Protein AF-A0A949J887-F1 (afdb_monomer_lite)

Structure (mmCIF, N/CA/C/O backbone):
data_AF-A0A949J887-F1
#
_entry.id   AF-A0A949J887-F1
#
loop_
_atom_site.group_PDB
_atom_site.id
_atom_site.type_symbol
_atom_site.label_atom_id
_atom_site.label_alt_id
_atom_site.label_comp_id
_atom_site.label_asym_id
_atom_site.label_entity_id
_atom_site.label_seq_id
_atom_site.pdbx_PDB_ins_code
_atom_site.Cartn_x
_atom_site.Cartn_y
_atom_site.Cartn_z
_atom_site.occupancy
_atom_site.B_iso_or_equiv
_atom_site.auth_seq_id
_atom_site.auth_comp_id
_atom_site.auth_asym_id
_atom_site.auth_atom_id
_atom_site.pdbx_PDB_model_num
ATOM 1 N N . MET A 1 1 ? 0.716 14.329 12.449 1.00 55.66 1 MET A N 1
ATOM 2 C CA . MET A 1 1 ? 0.410 13.350 11.382 1.00 55.66 1 MET A CA 1
ATOM 3 C C . MET A 1 1 ? -0.038 13.985 10.058 1.00 55.66 1 MET A C 1
ATOM 5 O O . MET A 1 1 ? -0.348 13.243 9.143 1.00 55.66 1 MET A O 1
ATOM 9 N N . ALA A 1 2 ? -0.034 15.319 9.892 1.00 60.44 2 ALA A N 1
ATOM 10 C CA . ALA A 1 2 ? -0.588 15.965 8.690 1.00 60.44 2 ALA A CA 1
ATOM 11 C C . ALA A 1 2 ? 0.195 15.731 7.376 1.00 60.44 2 ALA A C 1
ATOM 13 O O . ALA A 1 2 ? -0.226 16.230 6.339 1.00 60.44 2 ALA A O 1
ATOM 14 N N . THR A 1 3 ? 1.318 15.006 7.410 1.00 81.38 3 THR A N 1
ATOM 15 C CA . THR A 1 3 ? 2.179 14.762 6.241 1.00 81.38 3 THR A CA 1
ATOM 16 C C . THR A 1 3 ? 2.348 13.282 5.891 1.00 81.38 3 THR A C 1
ATOM 18 O O . THR A 1 3 ? 3.054 12.982 4.937 1.00 81.38 3 THR A O 1
ATOM 21 N N . ALA A 1 4 ? 1.718 12.352 6.621 1.00 86.56 4 ALA A N 1
ATOM 22 C CA . ALA A 1 4 ? 1.867 10.917 6.373 1.00 86.56 4 ALA A CA 1
ATOM 23 C C . ALA A 1 4 ? 0.924 10.429 5.258 1.00 86.56 4 ALA A C 1
ATOM 25 O O . ALA A 1 4 ? -0.294 10.553 5.374 1.00 86.56 4 ALA A O 1
ATOM 26 N N . HIS A 1 5 ? 1.491 9.860 4.197 1.00 90.62 5 HIS A N 1
ATOM 27 C CA . HIS A 1 5 ? 0.797 9.323 3.024 1.00 90.62 5 HIS A CA 1
ATOM 28 C C . HIS A 1 5 ? 1.307 7.917 2.683 1.00 90.62 5 HIS A C 1
ATOM 30 O O . HIS A 1 5 ? 2.370 7.520 3.150 1.00 90.62 5 HIS A O 1
ATOM 36 N N . HIS A 1 6 ? 0.544 7.165 1.882 1.00 89.25 6 HIS A N 1
ATOM 37 C CA . HIS A 1 6 ? 0.889 5.798 1.442 1.00 89.25 6 HIS A CA 1
ATOM 38 C C . HIS A 1 6 ? 1.356 4.912 2.604 1.00 89.25 6 HIS A C 1
ATOM 40 O O . HIS A 1 6 ? 2.471 4.402 2.639 1.00 89.25 6 HIS A O 1
ATOM 46 N N . VAL A 1 7 ? 0.508 4.833 3.627 1.00 91.88 7 VAL A N 1
ATOM 47 C CA . VAL A 1 7 ? 0.831 4.178 4.891 1.00 91.88 7 VAL A CA 1
ATOM 48 C C . VAL A 1 7 ? 0.655 2.667 4.761 1.00 91.88 7 VAL A C 1
ATOM 50 O O . VAL A 1 7 ? -0.425 2.208 4.400 1.00 91.88 7 VAL A O 1
ATOM 53 N N . HIS A 1 8 ? 1.673 1.903 5.155 1.00 94.62 8 HIS A N 1
ATOM 54 C CA . HIS A 1 8 ? 1.605 0.452 5.325 1.00 94.62 8 HIS A CA 1
ATOM 55 C C . HIS A 1 8 ? 1.874 0.094 6.780 1.00 94.62 8 HIS A C 1
ATOM 57 O O . HIS A 1 8 ? 2.956 0.362 7.304 1.00 94.62 8 HIS A O 1
ATOM 63 N N . VAL A 1 9 ? 0.876 -0.511 7.427 1.00 95.31 9 VAL A N 1
ATOM 64 C CA . VAL A 1 9 ? 0.966 -1.003 8.805 1.00 95.31 9 VAL A CA 1
ATOM 65 C C . VAL A 1 9 ? 1.004 -2.521 8.789 1.00 95.31 9 VAL A C 1
ATOM 67 O O . VAL A 1 9 ? 0.136 -3.157 8.199 1.00 95.31 9 VAL A O 1
ATOM 70 N N . ILE A 1 10 ? 1.970 -3.093 9.499 1.00 96.06 10 ILE A N 1
ATOM 71 C CA . ILE A 1 10 ? 2.008 -4.522 9.803 1.00 96.06 10 ILE A CA 1
ATOM 72 C C . ILE A 1 10 ? 1.766 -4.735 11.296 1.00 96.06 10 ILE A C 1
ATOM 74 O O . ILE A 1 10 ? 2.191 -3.931 12.131 1.00 96.06 10 ILE A O 1
ATOM 78 N N . TYR A 1 11 ? 1.111 -5.845 11.623 1.00 96.00 11 TYR A N 1
ATOM 79 C CA . TYR A 1 11 ? 0.852 -6.285 12.989 1.00 96.00 11 TYR A CA 1
ATOM 80 C C . TYR A 1 11 ? 1.482 -7.656 13.227 1.00 96.00 11 TYR A C 1
ATOM 82 O O . TYR A 1 11 ? 1.318 -8.563 12.411 1.00 96.00 11 TYR A O 1
ATOM 90 N N . ASP A 1 12 ? 2.149 -7.819 14.367 1.00 95.94 12 ASP A N 1
ATOM 91 C CA . ASP A 1 12 ? 2.568 -9.124 14.868 1.00 95.94 12 ASP A CA 1
ATOM 92 C C . ASP A 1 12 ? 2.082 -9.334 16.305 1.00 95.94 12 ASP A C 1
ATOM 94 O O . ASP A 1 12 ? 2.480 -8.644 17.250 1.00 95.94 12 ASP A O 1
ATOM 98 N N . ARG A 1 13 ? 1.255 -10.367 16.489 1.00 94.50 13 ARG A N 1
ATOM 99 C CA . ARG A 1 13 ? 0.760 -10.778 17.807 1.00 94.50 13 ARG A CA 1
ATOM 100 C C . ARG A 1 13 ? 1.888 -11.191 18.750 1.00 94.50 13 ARG A C 1
ATOM 102 O O . ARG A 1 13 ? 1.747 -11.030 19.958 1.00 94.50 13 ARG A O 1
ATOM 109 N N . ASN A 1 14 ? 2.993 -11.700 18.209 1.00 94.19 14 ASN A N 1
ATOM 110 C CA . ASN A 1 14 ? 4.158 -12.115 18.988 1.00 94.19 14 ASN A CA 1
ATOM 111 C C . ASN A 1 14 ? 5.175 -10.983 19.187 1.00 94.19 14 ASN A C 1
ATOM 113 O O . ASN A 1 14 ? 6.254 -11.222 19.724 1.00 94.19 14 ASN A O 1
ATOM 117 N N . GLY A 1 15 ? 4.852 -9.766 18.755 1.00 93.62 15 GLY A N 1
ATOM 118 C CA . GLY A 1 15 ? 5.634 -8.575 19.042 1.00 93.62 15 GLY A CA 1
ATOM 119 C C . GLY A 1 15 ? 6.979 -8.493 18.313 1.00 93.62 15 GLY A C 1
ATOM 120 O O . GLY A 1 15 ? 7.990 -8.145 18.914 1.00 93.62 15 GLY A O 1
ATOM 121 N N . PHE A 1 16 ? 7.049 -8.878 17.041 1.00 93.88 16 PHE A N 1
ATOM 122 C CA . PHE A 1 16 ? 8.249 -8.854 16.193 1.00 93.88 16 PHE A CA 1
ATOM 123 C C . PHE A 1 16 ? 9.470 -9.544 16.813 1.00 93.88 16 PHE A C 1
ATOM 125 O O . PHE A 1 16 ? 10.574 -8.994 16.846 1.00 93.88 16 PHE A O 1
ATOM 132 N N . GLY A 1 17 ? 9.273 -10.773 17.293 1.00 87.81 17 GLY A N 1
ATOM 133 C CA . GLY A 1 17 ? 10.308 -11.546 17.988 1.00 87.81 17 GLY A CA 1
ATOM 134 C C . GLY A 1 17 ? 10.259 -11.419 19.512 1.00 87.81 17 GLY A C 1
ATOM 135 O O . GLY A 1 17 ? 11.304 -11.458 20.158 1.00 87.81 17 GLY A O 1
ATOM 136 N N . GLY A 1 18 ? 9.062 -11.277 20.088 1.00 90.25 18 GLY A N 1
ATOM 137 C CA . GLY A 1 18 ? 8.836 -11.267 21.536 1.00 90.25 18 GLY A CA 1
ATOM 138 C C . GLY A 1 18 ? 9.005 -9.903 22.204 1.00 90.25 18 GLY A C 1
ATOM 139 O O . GLY A 1 18 ? 9.149 -9.843 23.423 1.00 90.25 18 GLY A O 1
ATOM 140 N N . THR A 1 19 ? 9.031 -8.813 21.435 1.00 93.62 19 THR A N 1
ATOM 141 C CA . THR A 1 19 ? 9.110 -7.447 21.971 1.00 93.62 19 THR A CA 1
ATOM 142 C C . THR A 1 19 ? 7.734 -6.942 22.423 1.00 93.62 19 THR A C 1
ATOM 144 O O . THR A 1 19 ? 6.709 -7.568 22.164 1.00 93.62 19 THR A O 1
ATOM 147 N N . ALA A 1 20 ? 7.699 -5.782 23.083 1.00 95.19 20 ALA A N 1
ATOM 148 C CA . ALA A 1 20 ? 6.451 -5.098 23.432 1.00 95.19 20 ALA A CA 1
ATOM 149 C C . ALA A 1 20 ? 5.816 -4.329 22.252 1.00 95.19 20 ALA A C 1
ATOM 151 O O . ALA A 1 20 ? 4.733 -3.768 22.397 1.00 95.19 20 ALA A O 1
ATOM 152 N N . ILE A 1 21 ? 6.494 -4.253 21.101 1.00 96.31 21 ILE A N 1
ATOM 153 C CA . ILE A 1 21 ? 6.000 -3.568 19.905 1.00 96.31 21 ILE A CA 1
ATOM 154 C C . ILE A 1 21 ? 5.152 -4.538 19.098 1.00 96.31 21 ILE A C 1
ATOM 156 O O . ILE A 1 21 ? 5.659 -5.565 18.662 1.00 96.31 21 ILE A O 1
ATOM 160 N N . HIS A 1 22 ? 3.894 -4.187 18.845 1.00 96.62 22 HIS A N 1
ATOM 161 C CA . HIS A 1 22 ? 2.957 -5.022 18.089 1.00 96.62 22 HIS A CA 1
ATOM 162 C C . HIS A 1 22 ? 2.646 -4.488 16.698 1.00 96.62 22 HIS A C 1
ATOM 164 O O . HIS A 1 22 ? 2.214 -5.253 15.838 1.00 96.62 22 HIS A O 1
ATOM 170 N N . TYR A 1 23 ? 2.913 -3.207 16.453 1.00 98.06 23 TYR A N 1
ATOM 171 C CA . TYR A 1 23 ? 2.666 -2.558 15.177 1.00 98.06 23 TYR A CA 1
ATOM 172 C C . TYR A 1 23 ? 3.919 -1.864 14.664 1.00 98.06 23 TYR A C 1
ATOM 174 O O . TYR A 1 23 ? 4.642 -1.204 15.415 1.00 98.06 23 TYR A O 1
ATOM 182 N N . LYS A 1 24 ? 4.141 -1.983 13.359 1.00 97.62 24 LYS A N 1
ATOM 183 C CA . LYS A 1 24 ? 5.164 -1.244 12.620 1.00 97.62 24 LYS A CA 1
ATOM 184 C C . LYS A 1 24 ? 4.522 -0.577 11.421 1.00 97.62 24 LYS A C 1
ATOM 186 O O . LYS A 1 24 ? 3.626 -1.151 10.808 1.00 97.62 24 LYS A O 1
ATOM 191 N N . MET A 1 25 ? 4.975 0.626 11.103 1.00 96.50 25 MET A N 1
ATOM 192 C CA . MET A 1 25 ? 4.429 1.443 10.031 1.00 96.50 25 MET A CA 1
ATOM 193 C C . MET A 1 25 ? 5.549 1.997 9.162 1.00 96.50 25 MET A C 1
ATOM 195 O O . MET A 1 25 ? 6.516 2.546 9.687 1.00 96.50 25 MET A O 1
ATOM 199 N N . TRP A 1 26 ? 5.369 1.928 7.845 1.00 96.94 26 TRP A N 1
ATOM 200 C CA . TRP A 1 26 ? 6.143 2.690 6.868 1.00 96.94 26 TRP A CA 1
ATOM 201 C C . TRP A 1 26 ? 5.212 3.602 6.090 1.00 96.94 26 TRP A C 1
ATOM 203 O O . TRP A 1 26 ? 4.065 3.245 5.829 1.00 96.94 26 TRP A O 1
ATOM 213 N N . PHE A 1 27 ? 5.691 4.787 5.739 1.00 94.75 27 PHE A N 1
ATOM 214 C CA . PHE A 1 27 ? 4.880 5.784 5.050 1.00 94.75 27 PHE A CA 1
ATOM 215 C C . PHE A 1 27 ? 5.760 6.828 4.371 1.00 94.75 27 PHE A C 1
ATOM 217 O O . PHE A 1 27 ? 6.948 6.968 4.678 1.00 94.75 27 PHE A O 1
ATOM 224 N N . TRP A 1 28 ? 5.151 7.584 3.468 1.00 93.88 28 TRP A N 1
ATOM 225 C CA . TRP A 1 28 ? 5.727 8.779 2.880 1.00 93.88 28 TRP A CA 1
ATOM 226 C C . TRP A 1 28 ? 5.418 10.022 3.712 1.00 93.88 28 TRP A C 1
ATOM 228 O O . TRP A 1 28 ? 4.259 10.304 4.007 1.00 93.88 28 TRP A O 1
ATOM 238 N N . ASP A 1 29 ? 6.446 10.787 4.065 1.00 92.56 29 ASP A N 1
ATOM 239 C CA . ASP A 1 29 ? 6.324 12.129 4.634 1.00 92.56 29 ASP A CA 1
ATOM 240 C C . ASP A 1 29 ? 6.371 13.186 3.526 1.00 92.56 29 ASP A C 1
ATOM 242 O O . ASP A 1 29 ? 7.436 13.486 2.987 1.00 92.56 29 ASP A O 1
ATOM 246 N N . THR A 1 30 ? 5.224 13.789 3.211 1.00 91.38 30 THR A N 1
ATOM 247 C CA . THR A 1 30 ? 5.085 14.759 2.110 1.00 91.38 30 THR A CA 1
ATOM 248 C C . THR A 1 30 ? 5.876 16.051 2.306 1.00 91.38 30 THR A C 1
ATOM 250 O O . THR A 1 30 ? 6.036 16.815 1.355 1.00 91.38 30 THR A O 1
ATOM 253 N N . SER A 1 31 ? 6.417 16.303 3.506 1.00 91.06 31 SER A N 1
ATOM 254 C CA . SER A 1 31 ? 7.356 17.411 3.736 1.00 91.06 31 SER A CA 1
ATOM 255 C C . SER A 1 31 ? 8.740 17.171 3.120 1.00 91.06 31 SER A C 1
ATOM 257 O O . SER A 1 31 ? 9.541 18.100 3.016 1.00 91.06 31 SER A O 1
ATOM 259 N N . GLN A 1 32 ? 9.025 15.934 2.709 1.00 89.50 32 GLN A N 1
ATOM 260 C CA . GLN A 1 32 ? 10.259 15.521 2.061 1.00 89.50 32 GLN A CA 1
ATOM 261 C C . GLN A 1 32 ? 9.933 14.919 0.693 1.00 89.50 32 GLN A C 1
ATOM 263 O O . GLN A 1 32 ? 9.034 14.093 0.538 1.00 89.50 32 GLN A O 1
ATOM 268 N N . LEU A 1 33 ? 10.700 15.321 -0.315 1.00 86.44 33 LEU A N 1
ATOM 269 C CA . LEU A 1 33 ? 10.584 14.807 -1.675 1.00 86.44 33 LEU A CA 1
ATOM 270 C C . LEU A 1 33 ? 11.935 14.281 -2.133 1.00 86.44 33 LEU A C 1
ATOM 272 O O . LEU A 1 33 ? 12.978 14.828 -1.773 1.00 86.44 33 LEU A O 1
ATOM 276 N N . TYR A 1 34 ? 11.902 13.232 -2.951 1.00 89.75 34 TYR A N 1
ATOM 277 C CA . TYR A 1 34 ? 13.061 12.723 -3.684 1.00 89.75 34 TYR A CA 1
ATOM 278 C C . TYR A 1 34 ? 14.290 12.383 -2.825 1.00 89.75 34 TYR A C 1
ATOM 280 O O . TYR A 1 34 ? 15.428 12.539 -3.264 1.00 89.75 34 TYR A O 1
ATOM 288 N N . SER A 1 35 ? 14.075 11.931 -1.590 1.00 93.31 35 SER A N 1
ATOM 289 C CA . SER A 1 35 ? 15.151 11.546 -0.678 1.00 93.31 35 SER A CA 1
ATOM 290 C C . SER A 1 35 ? 14.727 10.378 0.203 1.00 93.31 35 SER A C 1
ATOM 292 O O . SER A 1 35 ? 13.536 10.159 0.417 1.00 93.31 35 SER A O 1
ATOM 294 N N . LEU A 1 36 ? 15.696 9.664 0.783 1.00 94.88 36 LEU A N 1
ATOM 295 C CA . LEU A 1 36 ? 15.402 8.620 1.770 1.00 94.88 36 LEU A CA 1
ATOM 296 C C . LEU A 1 36 ? 14.624 9.171 2.977 1.00 94.88 36 LEU A C 1
ATOM 298 O O . LEU A 1 36 ? 13.842 8.447 3.578 1.00 94.88 36 LEU A O 1
ATOM 302 N N . ALA A 1 37 ? 14.789 10.456 3.311 1.00 92.50 37 ALA A N 1
ATOM 303 C CA . ALA A 1 37 ? 14.062 11.089 4.408 1.00 92.50 37 ALA A CA 1
ATOM 304 C C . ALA A 1 37 ? 12.543 11.164 4.170 1.00 92.50 37 ALA A C 1
ATOM 306 O O . ALA A 1 37 ? 11.809 11.362 5.139 1.00 92.50 37 ALA A O 1
ATOM 307 N N . ALA A 1 38 ? 12.093 11.001 2.920 1.00 91.31 38 ALA A N 1
ATOM 308 C CA . ALA A 1 38 ? 10.685 10.887 2.558 1.00 91.31 38 ALA A CA 1
ATOM 309 C C . ALA A 1 38 ? 10.077 9.550 2.997 1.00 91.31 38 ALA A C 1
ATOM 311 O O . ALA A 1 38 ? 8.899 9.518 3.331 1.00 91.31 38 ALA A O 1
ATOM 312 N N . LEU A 1 39 ? 10.865 8.474 3.072 1.00 94.00 39 LEU A N 1
ATOM 313 C CA . LEU A 1 39 ? 10.417 7.188 3.593 1.00 94.00 39 LEU A CA 1
ATOM 314 C C . LEU A 1 39 ? 10.654 7.144 5.110 1.00 94.00 39 LEU A C 1
ATOM 316 O O . LEU A 1 39 ? 11.789 7.171 5.594 1.00 94.00 39 LEU A O 1
ATOM 320 N N . LYS A 1 40 ? 9.569 7.101 5.879 1.00 92.94 40 LYS A N 1
ATOM 321 C CA . LYS A 1 40 ? 9.596 7.130 7.344 1.00 92.94 40 LYS A CA 1
ATOM 322 C C . LYS A 1 40 ? 9.143 5.810 7.945 1.00 92.94 40 LYS A C 1
ATOM 324 O O . LYS A 1 40 ? 8.502 4.994 7.287 1.00 92.94 40 LYS A O 1
ATOM 329 N N . TYR A 1 41 ? 9.471 5.644 9.222 1.00 95.69 41 TYR A N 1
ATOM 330 C CA . TYR A 1 41 ? 9.151 4.468 10.013 1.00 95.69 41 TYR A CA 1
ATOM 331 C C . TYR A 1 41 ? 8.612 4.846 11.392 1.00 95.69 41 TYR A C 1
ATOM 333 O O . TYR A 1 41 ? 9.064 5.827 11.994 1.00 95.69 41 TYR A O 1
ATOM 341 N N . ALA A 1 42 ? 7.670 4.050 11.895 1.00 95.75 42 ALA A N 1
ATOM 342 C CA . ALA A 1 42 ? 7.167 4.161 13.255 1.00 95.75 42 ALA A CA 1
ATOM 343 C C . ALA A 1 42 ? 6.838 2.802 13.874 1.00 95.75 42 ALA A C 1
ATOM 345 O O . ALA A 1 42 ? 6.453 1.861 13.182 1.00 95.75 42 ALA A O 1
ATOM 346 N N . GLU A 1 43 ? 6.936 2.735 15.197 1.00 96.94 43 GLU A N 1
ATOM 347 C CA . GLU A 1 43 ? 6.577 1.571 16.007 1.00 96.94 43 GLU A CA 1
ATOM 348 C C . GLU A 1 43 ? 5.492 1.934 17.014 1.00 96.94 43 GLU A C 1
ATOM 350 O O . GLU A 1 43 ? 5.451 3.063 17.509 1.00 96.94 43 GLU A O 1
ATOM 355 N N . SER A 1 44 ? 4.628 0.974 17.338 1.00 96.94 44 SER A N 1
ATOM 356 C CA . SER A 1 44 ? 3.605 1.150 18.362 1.00 96.94 44 SER A CA 1
ATOM 357 C C . SER A 1 44 ? 3.308 -0.154 19.116 1.00 96.94 44 SER A C 1
ATOM 359 O O . SER A 1 44 ? 3.202 -1.218 18.495 1.00 96.94 44 SER A O 1
ATOM 361 N N . PRO A 1 45 ? 3.156 -0.109 20.452 1.00 96.12 45 PRO A N 1
ATOM 362 C CA . PRO A 1 45 ? 2.681 -1.251 21.228 1.00 96.12 45 PRO A CA 1
ATOM 363 C C . PRO A 1 45 ? 1.163 -1.473 21.100 1.00 96.12 45 PRO A C 1
ATOM 365 O O . PRO A 1 45 ? 0.701 -2.598 21.267 1.00 96.12 45 PRO A O 1
ATOM 368 N N . ASP A 1 46 ? 0.383 -0.431 20.792 1.00 92.75 46 ASP A N 1
ATOM 369 C CA . ASP A 1 46 ? -1.086 -0.427 20.893 1.00 92.75 46 ASP A CA 1
ATOM 370 C C . ASP A 1 46 ? -1.813 -0.026 19.593 1.00 92.75 46 ASP A C 1
ATOM 372 O O . ASP A 1 46 ? -3.032 -0.152 19.503 1.00 92.75 46 ASP A O 1
ATOM 376 N N . GLY A 1 47 ? -1.077 0.421 18.573 1.00 91.88 47 GLY A N 1
ATOM 377 C CA . GLY A 1 47 ? -1.607 0.907 17.298 1.00 91.88 47 GLY A CA 1
ATOM 378 C C . GLY A 1 47 ? -2.133 2.347 17.355 1.00 91.88 47 GLY A C 1
ATOM 379 O O . GLY A 1 47 ? -2.598 2.870 16.342 1.00 91.88 47 GLY A O 1
ATOM 380 N N . ILE A 1 48 ? -2.045 3.002 18.516 1.00 91.12 48 ILE A N 1
ATOM 381 C CA . ILE A 1 48 ? -2.565 4.350 18.779 1.00 91.12 48 ILE A CA 1
ATOM 382 C C . ILE A 1 48 ? -1.406 5.321 19.018 1.00 91.12 48 ILE A C 1
ATOM 384 O O . ILE A 1 48 ? -1.356 6.393 18.415 1.00 91.12 48 ILE A O 1
ATOM 388 N N . ASN A 1 49 ? -0.451 4.934 19.863 1.00 89.38 49 ASN A N 1
ATOM 389 C CA . ASN A 1 49 ? 0.708 5.731 20.242 1.00 89.38 49 ASN A CA 1
ATOM 390 C C . ASN A 1 49 ? 1.936 5.292 19.444 1.00 89.38 49 ASN A C 1
ATOM 392 O O . ASN A 1 49 ? 2.386 4.154 19.568 1.00 89.38 49 ASN A O 1
ATOM 396 N N . TRP A 1 50 ? 2.490 6.201 18.641 1.00 93.88 50 TRP A N 1
ATOM 397 C CA . TRP A 1 50 ? 3.540 5.890 17.669 1.00 93.88 50 TRP A CA 1
ATOM 398 C C . TRP A 1 50 ? 4.859 6.597 17.987 1.00 93.88 50 TRP A C 1
ATOM 400 O O . TRP A 1 50 ? 4.886 7.806 18.229 1.00 93.88 50 TRP A O 1
ATOM 410 N N . VAL A 1 51 ? 5.961 5.846 17.929 1.00 94.25 51 VAL A N 1
ATOM 411 C CA . VAL A 1 51 ? 7.331 6.349 18.088 1.00 94.25 51 VAL A CA 1
ATOM 412 C C . VAL A 1 51 ? 8.041 6.324 16.739 1.00 94.25 51 VAL A C 1
ATOM 414 O O . VAL A 1 51 ? 8.174 5.273 16.119 1.00 94.25 51 VAL A O 1
ATOM 417 N N . TRP A 1 52 ? 8.501 7.490 16.287 1.00 89.19 52 TRP A N 1
ATOM 418 C CA . TRP A 1 52 ? 9.103 7.676 14.965 1.00 89.19 52 TRP A CA 1
ATOM 419 C C . TRP A 1 52 ? 10.600 7.389 14.968 1.00 89.19 52 TRP A C 1
ATOM 421 O O . TRP A 1 52 ? 11.306 7.679 15.935 1.00 89.19 52 TRP A O 1
ATOM 431 N N . SER A 1 53 ? 11.114 6.887 13.850 1.00 88.38 53 SER A N 1
ATOM 432 C CA . SER A 1 53 ? 12.553 6.748 13.626 1.00 88.38 53 SER A CA 1
ATOM 433 C C . SER A 1 53 ? 12.918 6.943 12.157 1.00 88.38 53 SER A C 1
ATOM 435 O O . SER A 1 53 ? 12.096 6.784 11.253 1.00 88.38 53 SER A O 1
ATOM 437 N N . SER A 1 54 ? 14.170 7.329 11.925 1.00 88.69 54 SER A N 1
ATOM 438 C CA . SER A 1 54 ? 14.719 7.480 10.578 1.00 88.69 54 SER A CA 1
ATOM 439 C C . SER A 1 54 ? 15.119 6.131 9.995 1.00 88.69 54 SER A C 1
ATOM 441 O O . SER A 1 54 ? 15.567 5.236 10.713 1.00 88.69 54 SER A O 1
ATOM 443 N N . LEU A 1 55 ? 15.014 6.025 8.674 1.00 95.56 55 LEU A N 1
ATOM 444 C CA . LEU A 1 55 ? 15.533 4.896 7.920 1.00 95.56 55 LEU A CA 1
ATOM 445 C C . LEU A 1 55 ? 16.972 5.136 7.470 1.00 95.56 55 LEU A C 1
ATOM 447 O O . LEU A 1 55 ? 17.424 6.269 7.301 1.00 95.56 55 LEU A O 1
ATOM 451 N N . THR A 1 56 ? 17.675 4.035 7.240 1.00 97.75 56 THR A N 1
ATOM 452 C CA . THR A 1 56 ? 18.982 3.995 6.585 1.00 97.75 56 THR A CA 1
ATOM 453 C C . THR A 1 56 ? 18.929 3.006 5.422 1.00 97.75 56 THR A C 1
ATOM 455 O O . THR A 1 56 ? 18.000 2.204 5.315 1.00 97.75 56 THR A O 1
ATOM 458 N N . GLN A 1 57 ? 19.914 3.067 4.533 1.00 98.12 57 GLN A N 1
ATOM 459 C CA . GLN A 1 57 ? 19.990 2.193 3.366 1.00 98.12 57 GLN A CA 1
ATOM 460 C C . GLN A 1 57 ? 21.410 1.672 3.159 1.00 98.12 57 GLN A C 1
ATOM 462 O O . GLN A 1 57 ? 22.368 2.277 3.648 1.00 98.12 57 GLN A O 1
ATOM 467 N N . ASP A 1 58 ? 21.530 0.563 2.439 1.00 98.12 58 ASP A N 1
ATOM 468 C CA . ASP A 1 58 ? 22.811 -0.020 2.055 1.00 98.12 58 ASP A CA 1
ATOM 469 C C . ASP A 1 58 ? 23.623 0.955 1.187 1.00 98.12 58 ASP A C 1
ATOM 471 O O . ASP A 1 58 ? 23.084 1.653 0.326 1.00 98.12 58 ASP A O 1
ATOM 475 N N . ALA A 1 59 ? 24.936 1.010 1.417 1.00 96.25 59 ALA A N 1
ATOM 476 C CA . ALA A 1 59 ? 25.818 1.954 0.733 1.00 96.25 59 ALA A CA 1
ATOM 477 C C . ALA A 1 59 ? 26.078 1.589 -0.739 1.00 96.25 59 ALA A C 1
ATOM 479 O O . ALA A 1 59 ? 26.383 2.466 -1.543 1.00 96.25 59 ALA A O 1
ATOM 480 N N . THR A 1 60 ? 25.988 0.304 -1.089 1.00 96.12 60 THR A N 1
ATOM 481 C CA . THR A 1 60 ? 26.269 -0.206 -2.440 1.00 96.12 60 THR A CA 1
ATOM 482 C C . THR A 1 60 ? 25.004 -0.386 -3.266 1.00 96.12 60 THR A C 1
ATOM 484 O O . THR A 1 60 ? 25.029 -0.226 -4.482 1.00 96.12 60 THR A O 1
ATOM 487 N N . SER A 1 61 ? 23.893 -0.699 -2.601 1.00 97.62 61 SER A N 1
ATOM 488 C CA . SER A 1 61 ? 22.581 -0.920 -3.207 1.00 97.62 61 SER A CA 1
ATOM 489 C C . SER A 1 61 ? 21.518 -0.071 -2.495 1.00 97.62 61 SER A C 1
ATOM 491 O O . SER A 1 61 ? 20.629 -0.624 -1.839 1.00 97.62 61 SER A O 1
ATOM 493 N N . PRO A 1 62 ? 21.606 1.272 -2.587 1.00 98.06 62 PRO A N 1
ATOM 494 C CA . PRO A 1 62 ? 20.652 2.170 -1.948 1.00 98.06 62 PRO A CA 1
ATOM 495 C C . PRO A 1 62 ? 19.269 2.083 -2.603 1.00 98.06 62 PRO A C 1
ATOM 497 O O . PRO A 1 62 ? 19.149 1.831 -3.804 1.00 98.06 62 PRO A O 1
ATOM 500 N N . LEU A 1 63 ? 18.222 2.349 -1.819 1.00 97.94 63 LEU A N 1
ATOM 501 C CA . LEU A 1 63 ? 16.848 2.470 -2.316 1.00 97.94 63 LEU A CA 1
ATOM 502 C C . LEU A 1 63 ? 16.686 3.769 -3.096 1.00 97.94 63 LEU A C 1
ATOM 504 O O . LEU A 1 63 ? 16.079 3.754 -4.161 1.00 97.94 63 LEU A O 1
ATOM 508 N N . VAL A 1 64 ? 17.256 4.859 -2.576 1.00 97.81 64 VAL A N 1
ATOM 509 C CA . VAL A 1 64 ? 17.186 6.209 -3.142 1.00 97.81 64 VAL A CA 1
ATOM 510 C C . VAL A 1 64 ? 18.596 6.712 -3.424 1.00 97.81 64 VAL A C 1
ATOM 512 O O . VAL A 1 64 ? 19.396 6.849 -2.493 1.00 97.81 64 VAL A O 1
ATOM 515 N N . THR A 1 65 ? 18.908 7.005 -4.687 1.00 97.12 65 THR A N 1
ATOM 516 C CA . THR A 1 65 ? 20.263 7.431 -5.084 1.00 97.12 65 THR A CA 1
ATOM 517 C C . THR A 1 65 ? 20.480 8.933 -4.928 1.00 97.12 65 THR A C 1
ATOM 519 O O . THR A 1 65 ? 21.604 9.373 -4.696 1.00 97.12 65 THR A O 1
ATOM 522 N N . GLY A 1 66 ? 19.420 9.739 -5.051 1.00 95.94 66 GLY A N 1
ATOM 523 C CA . GLY A 1 66 ? 19.518 11.197 -5.147 1.00 95.94 66 GLY A CA 1
ATOM 524 C C . GLY A 1 66 ? 20.106 11.694 -6.475 1.00 95.94 66 GLY A C 1
ATOM 525 O O . GLY A 1 66 ? 20.298 12.899 -6.639 1.00 95.94 66 GLY A O 1
ATOM 526 N N . VAL A 1 67 ? 20.381 10.799 -7.430 1.00 95.19 67 VAL A N 1
ATOM 527 C CA . VAL A 1 67 ? 21.087 11.100 -8.681 1.00 95.19 67 VAL A CA 1
ATOM 528 C C . VAL A 1 67 ? 20.141 10.950 -9.869 1.00 95.19 67 VAL A C 1
ATOM 530 O O . VAL A 1 67 ? 19.499 9.928 -10.050 1.00 95.19 67 VAL A O 1
ATOM 533 N N . HIS A 1 68 ? 20.044 11.987 -10.699 1.00 93.88 68 HIS A N 1
ATOM 534 C CA . HIS A 1 68 ? 19.349 11.916 -11.986 1.00 93.88 68 HIS A CA 1
ATOM 535 C C . HIS A 1 68 ? 20.326 11.409 -13.067 1.00 93.88 68 HIS A C 1
ATOM 537 O O . HIS A 1 68 ? 21.453 11.912 -13.100 1.00 93.88 68 HIS A O 1
ATOM 543 N N . PRO A 1 69 ? 19.936 10.507 -13.993 1.00 94.31 69 PRO A N 1
ATOM 544 C CA . PRO A 1 69 ? 18.569 10.090 -14.327 1.00 94.31 69 PRO A CA 1
ATOM 545 C C . PRO A 1 69 ? 18.125 8.754 -13.711 1.00 94.31 69 PRO A C 1
ATOM 547 O O . PRO A 1 69 ? 17.241 8.116 -14.277 1.00 94.31 69 PRO A O 1
ATOM 550 N N . ASP A 1 70 ? 18.722 8.306 -12.602 1.00 97.06 70 ASP A N 1
ATOM 551 C CA . ASP A 1 70 ? 18.377 7.007 -12.014 1.00 97.06 70 ASP A CA 1
ATOM 552 C C . ASP A 1 70 ? 16.867 6.908 -11.758 1.00 97.06 70 ASP A C 1
ATOM 554 O O . ASP A 1 70 ? 16.248 7.843 -11.236 1.00 97.06 70 ASP A O 1
ATOM 558 N N . TRP A 1 71 ? 16.271 5.761 -12.097 1.00 97.25 71 TRP A N 1
ATOM 559 C CA . TRP A 1 71 ? 14.833 5.530 -11.915 1.00 97.25 71 TRP A CA 1
ATOM 560 C C . TRP A 1 71 ? 14.413 5.679 -10.449 1.00 97.25 71 TRP A C 1
ATOM 562 O O . TRP A 1 71 ? 13.302 6.102 -10.162 1.00 97.25 71 TRP A O 1
ATOM 572 N N . ASN A 1 72 ? 15.331 5.392 -9.526 1.00 97.31 72 ASN A N 1
ATOM 573 C CA . ASN A 1 72 ? 15.185 5.550 -8.088 1.00 97.31 72 ASN A CA 1
ATOM 574 C C . ASN A 1 72 ? 15.983 6.745 -7.539 1.00 97.31 72 ASN A C 1
ATOM 576 O O . ASN A 1 72 ? 16.507 6.698 -6.421 1.00 97.31 72 ASN A O 1
ATOM 580 N N . ARG A 1 73 ? 16.076 7.840 -8.306 1.00 97.31 73 ARG A N 1
ATOM 581 C CA . ARG A 1 73 ? 16.599 9.125 -7.815 1.00 97.31 73 ARG A CA 1
ATOM 582 C C . ARG A 1 73 ? 15.902 9.536 -6.519 1.00 97.31 73 ARG A C 1
ATOM 584 O O . ARG A 1 73 ? 16.554 10.037 -5.608 1.00 97.31 73 ARG A O 1
ATOM 591 N N . GLY A 1 74 ? 14.587 9.358 -6.468 1.00 96.88 74 GLY A N 1
ATOM 592 C CA . GLY A 1 74 ? 13.706 9.679 -5.357 1.00 96.88 74 GLY A CA 1
ATOM 593 C C . GLY A 1 74 ? 12.751 8.5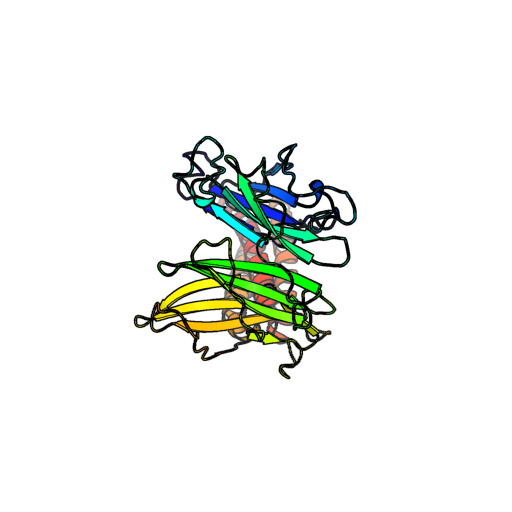36 -5.018 1.00 96.88 74 GLY A C 1
ATOM 594 O O . GLY A 1 74 ? 12.778 7.490 -5.659 1.00 96.88 74 GLY A O 1
ATOM 595 N N . THR A 1 75 ? 11.886 8.768 -4.031 1.00 95.88 75 THR A N 1
ATOM 596 C CA . THR A 1 75 ? 10.792 7.862 -3.654 1.00 95.88 75 THR A CA 1
ATOM 597 C C . THR A 1 75 ? 9.599 8.652 -3.117 1.00 95.88 75 THR A C 1
ATOM 599 O O . THR A 1 75 ? 9.792 9.664 -2.432 1.00 95.88 75 THR A O 1
ATOM 602 N N . TYR A 1 76 ? 8.394 8.160 -3.394 1.00 94.44 76 TYR A N 1
ATOM 603 C CA . TYR A 1 76 ? 7.131 8.530 -2.750 1.00 94.44 76 TYR A CA 1
ATOM 604 C C . TYR A 1 76 ? 6.672 7.503 -1.707 1.00 94.44 76 TYR A C 1
ATOM 606 O O . TYR A 1 76 ? 5.497 7.458 -1.347 1.00 94.44 76 TYR A O 1
ATOM 614 N N . GLY A 1 77 ? 7.599 6.699 -1.186 1.00 94.75 77 GLY A N 1
ATOM 615 C CA . GLY A 1 77 ? 7.376 5.855 -0.022 1.00 94.75 77 GLY A CA 1
ATOM 616 C C . GLY A 1 77 ? 7.169 4.371 -0.336 1.00 94.75 77 GLY A C 1
ATOM 617 O O . GLY A 1 77 ? 7.599 3.874 -1.383 1.00 94.75 77 GLY A O 1
ATOM 618 N N . PRO A 1 78 ? 6.570 3.629 0.610 1.00 96.44 78 PRO A N 1
ATOM 619 C CA . PRO A 1 78 ? 6.343 2.205 0.449 1.00 96.44 78 PRO A CA 1
ATOM 620 C C . PRO A 1 78 ? 5.139 1.959 -0.465 1.00 96.44 78 PRO A C 1
ATOM 622 O O . PRO A 1 78 ? 4.188 2.739 -0.501 1.00 96.44 78 PRO A O 1
ATOM 625 N N . VAL A 1 79 ? 5.195 0.846 -1.187 1.00 97.50 79 VAL A N 1
ATOM 626 C CA . VAL A 1 79 ? 4.104 0.327 -2.017 1.00 97.50 79 VAL A CA 1
ATOM 627 C C . VAL A 1 79 ? 3.467 -0.892 -1.368 1.00 97.50 79 VAL A C 1
ATOM 629 O O . VAL A 1 79 ? 2.256 -1.024 -1.438 1.00 97.50 79 VAL A O 1
ATOM 632 N N . ASP A 1 80 ? 4.263 -1.771 -0.751 1.00 97.62 80 ASP A N 1
ATOM 633 C CA . ASP A 1 80 ? 3.777 -2.813 0.156 1.00 97.62 80 ASP A CA 1
ATOM 634 C C . ASP A 1 80 ? 4.914 -3.345 1.039 1.00 97.62 80 ASP A C 1
ATOM 636 O O . ASP A 1 80 ? 6.082 -3.258 0.651 1.00 97.62 80 ASP A O 1
ATOM 640 N N . VAL A 1 81 ? 4.605 -3.895 2.219 1.00 97.69 81 VAL A N 1
ATOM 641 C CA . VAL A 1 81 ? 5.618 -4.391 3.170 1.00 97.69 81 VAL A CA 1
ATOM 642 C C . VAL A 1 81 ? 5.232 -5.745 3.760 1.00 97.69 81 VAL A C 1
ATOM 644 O O . VAL A 1 81 ? 4.204 -5.896 4.414 1.00 97.69 81 VAL A O 1
ATOM 647 N N . PHE A 1 82 ? 6.131 -6.714 3.612 1.00 97.06 82 PHE A N 1
ATOM 648 C CA . PHE A 1 82 ? 6.013 -8.070 4.133 1.00 97.06 82 PHE A CA 1
ATOM 649 C C . PHE A 1 82 ? 6.875 -8.272 5.372 1.00 97.06 82 PHE A C 1
ATOM 651 O O . PHE A 1 82 ? 7.981 -7.737 5.478 1.00 97.06 82 PHE A O 1
ATOM 658 N N . TYR A 1 83 ? 6.385 -9.118 6.276 1.00 96.69 83 TYR A N 1
ATOM 659 C CA . TYR A 1 83 ? 7.112 -9.576 7.451 1.00 96.69 83 TYR A CA 1
ATOM 660 C C . TYR A 1 83 ? 7.125 -11.103 7.517 1.00 96.69 83 TYR A C 1
ATOM 662 O O . TYR A 1 83 ? 6.078 -11.745 7.579 1.00 96.69 83 TYR A O 1
ATOM 670 N N . ASN A 1 84 ? 8.327 -11.673 7.533 1.00 95.62 84 ASN A N 1
ATOM 671 C CA . ASN A 1 84 ? 8.573 -13.089 7.753 1.00 95.62 84 ASN A CA 1
ATOM 672 C C . ASN A 1 84 ? 9.170 -13.279 9.161 1.00 95.62 84 ASN A C 1
ATOM 674 O O . ASN A 1 84 ? 10.362 -13.017 9.355 1.00 95.62 84 ASN A O 1
ATOM 678 N N . PRO A 1 85 ? 8.401 -13.760 10.157 1.00 93.56 85 PRO A N 1
ATOM 679 C CA . PRO A 1 85 ? 8.912 -13.964 11.515 1.00 93.56 85 PRO A CA 1
ATOM 680 C C . PRO A 1 85 ? 10.014 -15.031 11.598 1.00 93.56 85 PRO A C 1
ATOM 682 O O . PRO A 1 85 ? 10.835 -14.983 12.512 1.00 93.56 85 PRO A O 1
ATOM 685 N N . ALA A 1 86 ? 10.067 -15.960 10.638 1.00 93.06 86 ALA A N 1
ATOM 686 C CA . ALA A 1 86 ? 11.132 -16.953 10.509 1.00 93.06 86 ALA A CA 1
ATOM 687 C C . ALA A 1 86 ? 12.334 -16.443 9.689 1.00 93.06 86 ALA A C 1
ATOM 689 O O . ALA A 1 86 ? 13.279 -17.196 9.452 1.00 93.06 86 ALA A O 1
ATOM 690 N N . GLY A 1 87 ? 12.303 -15.183 9.245 1.00 92.25 87 GLY A N 1
ATOM 691 C CA . GLY A 1 87 ? 13.321 -14.611 8.379 1.00 92.25 87 GLY A CA 1
ATOM 692 C C . GLY A 1 87 ? 14.704 -14.542 9.028 1.00 92.25 87 GLY A C 1
ATOM 693 O O . GLY A 1 87 ? 14.852 -14.285 10.232 1.00 92.25 87 GLY A O 1
ATOM 694 N N . SER A 1 88 ? 15.720 -14.745 8.190 1.00 85.44 88 SER A N 1
ATOM 695 C CA . SER A 1 88 ? 17.131 -14.834 8.569 1.00 85.44 88 SER A CA 1
ATOM 696 C C . SER A 1 88 ? 17.610 -13.612 9.381 1.00 85.44 88 SER A C 1
ATOM 698 O O . SER A 1 88 ? 17.196 -12.480 9.107 1.00 85.44 88 SER A O 1
ATOM 700 N N . PRO A 1 89 ? 18.496 -13.800 10.384 1.00 87.62 89 PRO A N 1
ATOM 701 C CA . PRO A 1 89 ? 19.121 -12.692 11.112 1.00 87.62 89 PRO A CA 1
ATOM 702 C C . PRO A 1 89 ? 20.181 -11.943 10.283 1.00 87.62 89 PRO A C 1
ATOM 704 O O . PRO A 1 89 ? 20.641 -10.882 10.700 1.00 87.62 89 PRO A O 1
ATOM 707 N N . SER A 1 90 ? 20.572 -12.482 9.127 1.00 94.75 90 SER A N 1
ATOM 708 C CA . SER A 1 90 ? 21.441 -11.847 8.131 1.00 94.75 90 SER A CA 1
ATOM 709 C C . SER A 1 90 ? 20.726 -11.740 6.788 1.00 94.75 90 SER A C 1
ATOM 711 O O . SER A 1 90 ? 19.847 -12.549 6.495 1.00 94.75 90 SER A O 1
ATOM 713 N N . LEU A 1 91 ? 21.127 -10.773 5.962 1.00 96.75 91 LEU A N 1
ATOM 714 C CA . LEU A 1 91 ? 20.562 -10.616 4.623 1.00 96.75 91 LEU A CA 1
ATOM 715 C C . LEU A 1 91 ? 20.814 -11.870 3.769 1.00 96.75 91 LEU A C 1
ATOM 717 O O . LEU A 1 91 ? 21.923 -12.408 3.769 1.00 96.75 91 LEU A O 1
ATOM 721 N N . ASP A 1 92 ? 19.780 -12.318 3.061 1.00 95.56 92 ASP A N 1
ATOM 722 C CA . ASP A 1 92 ? 19.841 -13.384 2.060 1.00 95.56 92 ASP A CA 1
ATOM 723 C C . ASP A 1 92 ? 19.632 -12.767 0.672 1.00 95.56 92 ASP A C 1
ATOM 725 O O . ASP A 1 92 ? 18.506 -12.491 0.256 1.00 95.56 92 ASP A O 1
ATOM 729 N N . ASP A 1 93 ? 20.741 -12.515 -0.024 1.00 93.06 93 ASP A N 1
ATOM 730 C CA . ASP A 1 93 ? 20.740 -11.925 -1.367 1.00 93.06 93 ASP A CA 1
ATOM 731 C C . ASP A 1 93 ? 20.276 -12.926 -2.444 1.00 93.06 93 ASP A C 1
ATOM 733 O O . ASP A 1 93 ? 19.928 -12.522 -3.553 1.00 93.06 93 ASP A O 1
ATOM 737 N N . CYS A 1 94 ? 20.306 -14.231 -2.145 1.00 91.69 94 CYS A N 1
ATOM 738 C CA . CYS A 1 94 ? 19.971 -15.294 -3.095 1.00 91.69 94 CYS A CA 1
ATOM 739 C C . CYS A 1 94 ? 18.478 -15.626 -3.078 1.00 91.69 94 CYS A C 1
ATOM 741 O O . CYS A 1 94 ? 17.918 -15.982 -4.113 1.00 91.69 94 CYS A O 1
ATOM 743 N N . ASN A 1 95 ? 17.835 -15.517 -1.915 1.00 93.75 95 ASN A N 1
ATOM 744 C CA . ASN A 1 95 ? 16.402 -15.717 -1.762 1.00 93.75 95 ASN A CA 1
ATOM 745 C C . ASN A 1 95 ? 15.784 -14.575 -0.952 1.00 93.75 95 ASN A C 1
ATOM 747 O O . ASN A 1 95 ? 15.781 -14.576 0.279 1.00 93.75 95 ASN A O 1
ATOM 751 N N . ILE A 1 96 ? 15.202 -13.614 -1.668 1.00 94.50 96 ILE A N 1
ATOM 752 C CA . ILE A 1 96 ? 14.653 -12.388 -1.080 1.00 94.50 96 ILE A CA 1
ATOM 753 C C . ILE A 1 96 ? 13.592 -12.687 -0.019 1.00 94.50 96 ILE A C 1
ATOM 755 O O . ILE A 1 96 ? 13.576 -12.038 1.026 1.00 94.50 96 ILE A O 1
ATOM 759 N N . TRP A 1 97 ? 12.779 -13.722 -0.222 1.00 94.81 97 TRP A N 1
ATOM 760 C CA . TRP A 1 97 ? 11.684 -14.094 0.675 1.00 94.81 97 TRP A CA 1
ATOM 761 C C . TRP A 1 97 ? 12.141 -14.763 1.985 1.00 94.81 97 TRP A C 1
ATOM 763 O O . TRP A 1 97 ? 11.355 -14.870 2.930 1.00 94.81 97 TRP A O 1
ATOM 773 N N . ASN A 1 98 ? 13.419 -15.150 2.095 1.00 95.56 98 ASN A N 1
ATOM 774 C CA . ASN A 1 98 ? 14.022 -15.585 3.362 1.00 95.56 98 ASN A CA 1
ATOM 775 C C . ASN A 1 98 ? 14.363 -14.413 4.296 1.00 95.56 98 ASN A C 1
ATOM 777 O O . ASN A 1 98 ? 14.666 -14.630 5.474 1.00 95.56 98 ASN A O 1
ATOM 781 N N . ASN A 1 99 ? 14.344 -13.174 3.800 1.00 97.38 99 ASN A N 1
ATOM 782 C CA . ASN A 1 99 ? 14.606 -12.002 4.626 1.00 97.38 99 ASN A CA 1
ATOM 783 C C . ASN A 1 99 ? 13.418 -11.703 5.541 1.00 97.38 99 ASN A C 1
ATOM 785 O O . ASN A 1 99 ? 12.264 -11.979 5.218 1.00 97.38 99 ASN A O 1
ATOM 789 N N . ARG A 1 100 ? 13.706 -11.116 6.706 1.00 96.94 100 ARG A N 1
ATOM 790 C CA . ARG A 1 100 ? 12.681 -10.811 7.713 1.00 96.94 100 ARG A CA 1
ATOM 791 C C . ARG A 1 100 ? 11.674 -9.776 7.230 1.00 96.94 100 ARG A C 1
ATOM 793 O O . ARG A 1 100 ? 10.504 -9.869 7.585 1.00 96.94 100 ARG A O 1
ATOM 800 N N . TYR A 1 101 ? 12.124 -8.809 6.444 1.00 98.00 101 TYR A N 1
ATOM 801 C CA . TYR A 1 101 ? 11.268 -7.810 5.831 1.00 98.00 101 TYR A CA 1
ATOM 802 C C . TYR A 1 101 ? 11.584 -7.697 4.348 1.00 98.00 101 TYR A C 1
ATOM 804 O O . TYR A 1 101 ? 12.755 -7.689 3.959 1.00 98.00 101 TYR A O 1
ATOM 812 N N . VAL A 1 102 ? 10.535 -7.560 3.546 1.00 98.38 102 VAL A N 1
ATOM 813 C CA . VAL A 1 102 ? 10.609 -7.268 2.113 1.00 98.38 102 VAL A CA 1
ATOM 814 C C . VAL A 1 102 ? 9.644 -6.123 1.837 1.00 98.38 102 VAL A C 1
ATOM 816 O O . VAL A 1 102 ? 8.540 -6.114 2.370 1.00 98.38 102 VAL A O 1
ATOM 819 N N . MET A 1 103 ? 10.060 -5.141 1.049 1.00 98.56 103 MET A N 1
ATOM 820 C CA . MET A 1 103 ? 9.266 -3.966 0.717 1.00 98.56 103 MET A CA 1
ATOM 821 C C . MET A 1 103 ? 9.269 -3.758 -0.789 1.00 98.56 103 MET A C 1
ATOM 823 O O . MET A 1 103 ? 10.336 -3.617 -1.388 1.00 98.56 103 MET A O 1
ATOM 827 N N . TYR A 1 104 ? 8.081 -3.672 -1.376 1.00 98.69 104 TYR A N 1
ATOM 828 C CA . TYR A 1 104 ? 7.911 -2.979 -2.647 1.00 98.69 104 TYR A CA 1
ATOM 829 C C . TYR A 1 104 ? 7.877 -1.487 -2.345 1.00 98.69 104 TYR A C 1
ATOM 831 O O . TYR A 1 104 ? 7.196 -1.065 -1.408 1.00 98.69 104 TYR A O 1
ATOM 839 N N . TYR A 1 105 ? 8.616 -0.683 -3.097 1.00 98.12 105 TYR A N 1
ATOM 840 C CA . TYR A 1 105 ? 8.711 0.755 -2.858 1.00 98.12 105 TYR A CA 1
ATOM 841 C C . TYR A 1 105 ? 8.655 1.533 -4.166 1.00 98.12 105 TYR A C 1
ATOM 843 O O . TYR A 1 105 ? 9.042 1.026 -5.218 1.00 98.12 105 TYR A O 1
ATOM 851 N N . ASP A 1 106 ? 8.170 2.766 -4.089 1.00 97.00 106 ASP A N 1
ATOM 852 C CA . ASP A 1 106 ? 8.149 3.670 -5.230 1.00 97.00 106 ASP A CA 1
ATOM 853 C C . ASP A 1 106 ? 9.561 4.205 -5.504 1.00 97.00 106 ASP A C 1
ATOM 855 O O . ASP A 1 106 ? 10.244 4.679 -4.591 1.00 97.00 106 ASP A O 1
ATOM 859 N N . GLY A 1 107 ? 9.995 4.149 -6.759 1.00 97.06 107 GLY A N 1
ATOM 860 C CA . GLY A 1 107 ? 11.170 4.847 -7.257 1.00 97.06 107 GLY A CA 1
ATOM 861 C C . GLY A 1 107 ? 10.765 5.862 -8.315 1.00 97.06 107 GLY A C 1
ATOM 862 O O . GLY A 1 107 ? 10.051 5.526 -9.259 1.00 97.06 107 GLY A O 1
ATOM 863 N N . THR A 1 108 ? 11.262 7.092 -8.182 1.00 96.12 108 THR A N 1
ATOM 864 C CA . THR A 1 108 ? 10.944 8.170 -9.121 1.00 96.12 108 THR A CA 1
ATOM 865 C C . THR A 1 108 ? 12.168 8.919 -9.634 1.00 96.12 108 THR A C 1
ATOM 867 O O . THR A 1 108 ? 13.097 9.229 -8.884 1.00 96.12 108 THR A O 1
ATOM 870 N N . THR A 1 109 ? 12.126 9.322 -10.907 1.00 96.00 109 THR A N 1
ATOM 871 C CA . THR A 1 109 ? 13.060 10.299 -11.499 1.00 96.00 109 THR A CA 1
ATOM 872 C C . THR A 1 109 ? 12.680 11.756 -11.173 1.00 96.00 109 THR A C 1
ATOM 874 O O . THR A 1 109 ? 13.474 12.680 -11.396 1.00 96.00 109 THR A O 1
ATOM 877 N N . GLY A 1 110 ? 11.477 11.976 -10.624 1.00 90.88 110 GLY A N 1
ATOM 878 C CA . GLY A 1 110 ? 10.806 13.275 -10.481 1.00 90.88 110 GLY A CA 1
ATOM 879 C C . GLY A 1 110 ? 9.779 13.582 -11.579 1.00 90.88 110 GLY A C 1
ATOM 880 O O . GLY A 1 110 ? 9.282 14.704 -11.648 1.00 90.88 110 GLY A O 1
ATOM 881 N N . GLY A 1 111 ? 9.486 12.610 -12.443 1.00 88.62 111 GLY A N 1
ATOM 882 C CA . GLY A 1 111 ? 8.469 12.715 -13.495 1.00 88.62 111 GLY A CA 1
ATOM 883 C C . GLY A 1 111 ? 7.988 11.368 -14.039 1.00 88.62 111 GLY A C 1
ATOM 884 O O . GLY A 1 111 ? 6.933 11.316 -14.654 1.00 88.62 111 GLY A O 1
ATOM 885 N N . ILE A 1 112 ? 8.743 10.296 -13.788 1.00 94.88 112 ILE A N 1
ATOM 886 C CA . ILE A 1 112 ? 8.373 8.900 -14.033 1.00 94.88 112 ILE A CA 1
ATOM 887 C C . ILE A 1 112 ? 8.450 8.160 -12.698 1.00 94.88 112 ILE A C 1
ATOM 889 O O . ILE A 1 112 ? 9.357 8.444 -11.910 1.00 94.88 112 ILE A O 1
ATOM 893 N N . GLU A 1 113 ? 7.534 7.225 -12.467 1.00 96.75 113 GLU A N 1
ATOM 894 C CA . GLU A 1 113 ? 7.433 6.421 -11.242 1.00 96.75 113 GLU A CA 1
ATOM 895 C C . GLU A 1 113 ? 7.333 4.928 -11.586 1.00 96.75 113 GLU A C 1
ATOM 897 O O . GLU A 1 113 ? 6.593 4.541 -12.493 1.00 96.75 113 GLU A O 1
ATOM 902 N N . GLN A 1 114 ? 8.111 4.100 -10.888 1.00 97.69 114 GLN A N 1
ATOM 903 C CA . GLN A 1 114 ? 8.210 2.650 -11.081 1.00 97.69 114 GLN A CA 1
ATOM 904 C C . GLN A 1 114 ? 8.379 1.947 -9.729 1.00 97.69 114 GLN A C 1
ATOM 906 O O . GLN A 1 114 ? 8.805 2.565 -8.755 1.00 97.69 114 GLN A O 1
ATOM 911 N N . VAL A 1 115 ? 8.126 0.636 -9.658 1.00 98.62 115 VAL A N 1
ATOM 912 C CA . VAL A 1 115 ? 8.226 -0.100 -8.384 1.00 98.62 115 VAL A CA 1
ATOM 913 C C . VAL A 1 115 ? 9.542 -0.859 -8.273 1.00 98.62 115 VAL A C 1
ATOM 915 O O . VAL A 1 115 ? 9.866 -1.713 -9.103 1.00 98.62 115 VAL A O 1
ATOM 918 N N . GLY A 1 116 ? 10.276 -0.575 -7.202 1.00 98.50 116 GLY A N 1
ATOM 919 C CA . GLY A 1 116 ? 11.441 -1.320 -6.746 1.00 98.50 116 GLY A CA 1
ATOM 920 C C . GLY A 1 116 ? 11.111 -2.364 -5.686 1.00 98.50 116 GLY A C 1
ATOM 921 O O . GLY A 1 116 ? 10.032 -2.354 -5.097 1.00 98.50 116 GLY A O 1
ATOM 922 N N . LEU A 1 117 ? 12.081 -3.232 -5.399 1.00 98.62 117 LEU A N 1
ATOM 923 C CA . LEU A 1 117 ? 12.030 -4.190 -4.295 1.00 98.62 117 LEU A CA 1
ATOM 924 C C . LEU A 1 117 ? 13.237 -3.982 -3.378 1.00 98.62 117 LEU A C 1
ATOM 926 O O . LEU A 1 117 ? 14.348 -3.718 -3.841 1.00 98.62 117 LEU A O 1
ATOM 930 N N . ALA A 1 118 ? 13.032 -4.097 -2.075 1.00 98.50 118 ALA A N 1
ATOM 931 C CA . ALA A 1 118 ? 14.075 -3.998 -1.068 1.00 98.50 118 ALA A CA 1
ATOM 932 C C . ALA A 1 118 ? 13.844 -5.016 0.046 1.00 98.50 118 ALA A C 1
ATOM 934 O O . ALA A 1 118 ? 12.724 -5.465 0.272 1.00 98.50 118 ALA A O 1
ATOM 935 N N . TYR A 1 119 ? 14.902 -5.368 0.766 1.00 98.50 119 TYR A N 1
ATOM 936 C CA . TYR A 1 119 ? 14.838 -6.314 1.874 1.00 98.50 119 TYR A CA 1
ATOM 937 C C . TYR A 1 119 ? 15.661 -5.834 3.065 1.00 98.50 119 TYR A C 1
ATOM 939 O O . TYR A 1 119 ? 16.572 -5.007 2.947 1.00 98.50 119 TYR A O 1
ATOM 947 N N . SER A 1 120 ? 15.280 -6.315 4.245 1.00 98.06 120 SER A N 1
ATOM 948 C CA . SER A 1 120 ? 15.854 -5.898 5.517 1.00 98.06 120 SER A CA 1
ATOM 949 C C . SER A 1 120 ? 15.757 -6.999 6.571 1.00 98.06 120 SER A C 1
ATOM 951 O O . SER A 1 120 ? 14.830 -7.809 6.587 1.00 98.06 120 SER A O 1
ATOM 953 N N . VAL A 1 121 ? 16.701 -6.988 7.513 1.00 96.69 121 VAL A N 1
ATOM 954 C CA . VAL A 1 121 ? 16.657 -7.816 8.729 1.00 96.69 121 VAL A CA 1
ATOM 955 C C . VAL A 1 121 ? 15.884 -7.151 9.871 1.00 96.69 121 VAL A C 1
ATOM 957 O O . VAL A 1 121 ? 15.432 -7.838 10.783 1.00 96.69 121 VAL A O 1
ATOM 960 N N . ASN A 1 122 ? 15.730 -5.822 9.858 1.00 94.69 122 ASN A N 1
ATOM 961 C CA . ASN A 1 122 ? 15.203 -5.050 10.994 1.00 94.69 122 ASN A CA 1
ATOM 962 C C . ASN A 1 122 ? 14.071 -4.072 10.632 1.00 94.69 122 ASN A C 1
ATOM 964 O O . ASN A 1 122 ? 13.402 -3.572 11.535 1.00 94.69 122 ASN A O 1
ATOM 968 N N . GLY A 1 123 ? 13.831 -3.829 9.342 1.00 95.69 123 GLY A N 1
ATOM 969 C CA . GLY A 1 123 ? 12.805 -2.912 8.851 1.00 95.69 123 GLY A CA 1
ATOM 970 C C . GLY A 1 123 ? 13.217 -1.435 8.872 1.00 95.69 123 GLY A C 1
ATOM 971 O O . GLY A 1 123 ? 12.440 -0.582 8.444 1.00 95.69 123 GLY A O 1
ATOM 972 N N . THR A 1 124 ? 14.431 -1.118 9.337 1.00 96.56 124 THR A N 1
ATOM 973 C CA . THR A 1 124 ? 14.956 0.256 9.433 1.00 96.56 124 THR A CA 1
ATOM 974 C C . THR A 1 124 ? 16.216 0.506 8.605 1.00 96.56 124 THR A C 1
ATOM 976 O O . THR A 1 124 ? 16.522 1.653 8.279 1.00 96.56 124 THR A O 1
ATOM 979 N N . HIS A 1 125 ? 16.932 -0.552 8.226 1.00 97.81 125 HIS A N 1
ATOM 980 C CA . HIS A 1 125 ? 18.044 -0.517 7.284 1.00 97.81 125 HIS A CA 1
ATOM 981 C C . HIS A 1 125 ? 17.708 -1.371 6.064 1.00 97.81 125 HIS A C 1
ATOM 983 O O . HIS A 1 125 ? 17.519 -2.579 6.207 1.00 97.81 125 HIS A O 1
ATOM 989 N N . TRP A 1 126 ? 17.624 -0.762 4.884 1.00 98.50 126 TRP A N 1
ATOM 990 C CA . TRP A 1 126 ? 17.130 -1.428 3.678 1.00 98.50 126 TRP A CA 1
ATOM 991 C C . TRP A 1 126 ? 18.206 -1.576 2.604 1.00 98.50 126 TRP A C 1
ATOM 993 O O . TRP A 1 126 ? 18.948 -0.636 2.325 1.00 98.50 126 TRP A O 1
ATOM 1003 N N . LYS A 1 127 ? 18.249 -2.741 1.958 1.00 98.50 127 LYS A N 1
ATOM 1004 C CA . LYS A 1 127 ? 19.078 -3.002 0.778 1.00 98.50 127 LYS A CA 1
ATOM 1005 C C . LYS A 1 127 ? 18.176 -3.207 -0.434 1.00 98.50 127 LYS A C 1
ATOM 1007 O O . LYS A 1 127 ? 17.231 -3.993 -0.367 1.00 98.50 127 LYS A O 1
ATOM 1012 N N . ARG A 1 128 ? 18.445 -2.495 -1.530 1.00 98.44 128 ARG A N 1
ATOM 1013 C 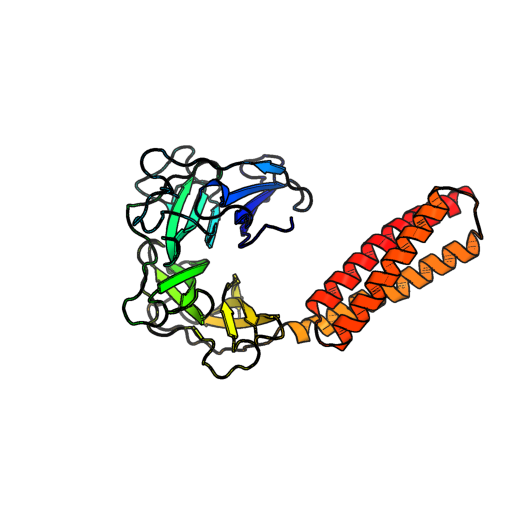CA . ARG A 1 128 ? 17.706 -2.640 -2.790 1.00 98.44 128 ARG A CA 1
ATOM 1014 C C . ARG A 1 128 ? 18.019 -3.988 -3.442 1.00 98.44 128 ARG A C 1
ATOM 1016 O O . ARG A 1 128 ? 19.165 -4.437 -3.437 1.00 98.44 128 ARG A O 1
ATOM 1023 N N . TYR A 1 129 ? 17.004 -4.610 -4.028 1.00 98.25 129 TYR A N 1
ATOM 1024 C CA . TYR A 1 129 ? 17.150 -5.769 -4.896 1.00 98.25 129 TYR A CA 1
ATOM 1025 C C . TYR A 1 129 ? 17.426 -5.341 -6.340 1.00 98.25 129 TYR A C 1
ATOM 1027 O O . TYR A 1 129 ? 16.667 -4.562 -6.911 1.00 98.25 129 TYR A O 1
ATOM 1035 N N . GLY A 1 130 ? 18.490 -5.887 -6.934 1.00 96.44 130 GLY A N 1
ATOM 1036 C CA . GLY A 1 130 ? 18.847 -5.639 -8.332 1.00 96.44 130 GLY A CA 1
ATOM 1037 C C . GLY A 1 130 ? 19.232 -4.185 -8.647 1.00 96.44 130 GLY A C 1
ATOM 1038 O O . GLY A 1 130 ? 19.379 -3.340 -7.760 1.00 96.44 130 GLY A O 1
ATOM 1039 N N . SER A 1 131 ? 19.442 -3.905 -9.939 1.00 96.31 131 SER A N 1
ATOM 1040 C CA . SER A 1 131 ? 19.668 -2.546 -10.455 1.00 96.31 131 SER A CA 1
ATOM 1041 C C . SER A 1 131 ? 18.422 -1.911 -11.068 1.00 96.31 131 SER A C 1
ATOM 1043 O O . SER A 1 131 ? 18.343 -0.683 -11.111 1.00 96.31 131 SER A O 1
ATOM 1045 N N . GLU A 1 132 ? 17.461 -2.730 -11.492 1.00 97.62 132 GLU A N 1
ATOM 1046 C CA . GLU A 1 132 ? 16.269 -2.327 -12.237 1.00 97.62 132 GLU A CA 1
ATOM 1047 C C . GLU A 1 132 ? 15.002 -2.386 -11.366 1.00 97.62 132 GLU A C 1
ATOM 1049 O O . GLU A 1 132 ? 14.977 -3.115 -10.369 1.00 97.62 132 GLU A O 1
ATOM 1054 N N . PRO A 1 133 ? 13.936 -1.654 -11.734 1.00 97.94 133 PRO A N 1
ATOM 1055 C CA . PRO A 1 133 ? 12.610 -1.826 -11.145 1.00 97.94 133 PRO A CA 1
ATOM 1056 C C . PRO A 1 133 ? 12.101 -3.260 -11.335 1.00 97.94 133 PRO A C 1
ATOM 1058 O O . PRO A 1 133 ? 12.294 -3.850 -12.398 1.00 97.94 133 PRO A O 1
ATOM 1061 N N . VAL A 1 134 ? 11.388 -3.796 -10.341 1.00 98.25 134 VAL A N 1
ATOM 1062 C CA . VAL A 1 134 ? 10.738 -5.115 -10.453 1.00 98.25 134 VAL A CA 1
ATOM 1063 C C . VAL A 1 134 ? 9.407 -5.032 -11.197 1.00 98.25 134 VAL A C 1
ATOM 1065 O O . VAL A 1 134 ? 9.060 -5.955 -11.925 1.00 98.25 134 VAL A O 1
ATOM 1068 N N . LEU A 1 135 ? 8.691 -3.905 -11.094 1.00 97.94 135 LEU A N 1
ATOM 1069 C CA . LEU A 1 135 ? 7.524 -3.619 -11.931 1.00 97.94 135 LEU A CA 1
ATOM 1070 C C . LEU A 1 135 ? 7.837 -2.410 -12.830 1.00 97.94 135 LEU A C 1
ATOM 1072 O O . LEU A 1 135 ? 7.671 -1.261 -12.405 1.00 97.94 135 LEU A O 1
ATOM 1076 N N . PRO A 1 136 ? 8.347 -2.637 -14.055 1.00 94.38 136 PRO A N 1
ATOM 1077 C CA . PRO A 1 136 ? 8.725 -1.558 -14.958 1.00 94.38 136 PRO A CA 1
ATOM 1078 C C . PRO A 1 136 ? 7.505 -0.922 -15.641 1.00 94.38 136 PRO A C 1
ATOM 1080 O O . PRO A 1 136 ? 6.408 -1.471 -15.594 1.00 94.38 136 PRO A O 1
ATOM 1083 N N . LEU A 1 137 ? 7.686 0.214 -16.318 1.00 97.25 137 LEU A N 1
ATOM 1084 C CA . LEU A 1 137 ? 6.660 0.801 -17.196 1.00 97.25 137 LEU A CA 1
ATOM 1085 C C . LEU A 1 137 ? 6.358 -0.117 -18.385 1.00 97.25 137 LEU A C 1
ATOM 1087 O O . LEU A 1 137 ? 7.207 -0.916 -18.784 1.00 97.25 137 LEU A O 1
ATOM 1091 N N . THR A 1 138 ? 5.188 0.034 -19.009 1.00 95.31 138 THR A N 1
ATOM 1092 C CA . THR A 1 138 ? 4.890 -0.617 -20.298 1.00 95.31 138 THR A CA 1
ATOM 1093 C C . THR A 1 138 ? 4.847 0.421 -21.426 1.00 95.31 138 THR A C 1
ATOM 1095 O O . THR A 1 138 ? 3.899 1.202 -21.519 1.00 95.31 138 THR A O 1
ATOM 1098 N N . PRO A 1 139 ? 5.880 0.480 -22.293 1.00 94.94 139 PRO A N 1
ATOM 1099 C CA . PRO A 1 139 ? 5.958 1.487 -23.348 1.00 94.94 139 PRO A CA 1
ATOM 1100 C C . PRO A 1 139 ? 4.731 1.481 -24.267 1.00 94.94 139 PRO A C 1
ATOM 1102 O O . PRO A 1 139 ? 4.391 0.459 -24.856 1.00 94.94 139 PRO A O 1
ATOM 1105 N N . GLY A 1 140 ? 4.086 2.642 -24.409 1.00 93.88 140 GLY A N 1
ATOM 1106 C CA . GLY A 1 140 ? 2.916 2.829 -25.274 1.00 93.88 140 GLY A CA 1
ATOM 1107 C C . GLY A 1 140 ? 1.589 2.291 -24.724 1.00 93.88 140 GLY A C 1
ATOM 1108 O O . GLY A 1 140 ? 0.572 2.458 -25.392 1.00 93.88 140 GLY A O 1
ATOM 1109 N N . ALA A 1 141 ? 1.578 1.678 -23.537 1.00 94.44 141 ALA A N 1
ATOM 1110 C CA . ALA A 1 141 ? 0.361 1.228 -22.865 1.00 94.44 141 ALA A CA 1
ATOM 1111 C C . ALA A 1 141 ? -0.193 2.299 -21.909 1.00 94.44 141 ALA A C 1
ATOM 1113 O O . ALA A 1 141 ? 0.318 3.418 -21.838 1.00 94.44 141 ALA A O 1
ATOM 1114 N N . TRP A 1 142 ? -1.259 1.967 -21.183 1.00 94.69 142 TRP A N 1
ATOM 1115 C CA . TRP A 1 142 ? -1.923 2.882 -20.252 1.00 94.69 142 TRP A CA 1
ATOM 1116 C C . TRP A 1 142 ? -1.048 3.256 -19.041 1.00 94.69 142 TRP A C 1
ATOM 1118 O O . TRP A 1 142 ? -1.218 4.337 -18.503 1.00 94.69 142 TRP A O 1
ATOM 1128 N N . ASP A 1 143 ? -0.080 2.424 -18.644 1.00 96.75 143 ASP A N 1
ATOM 1129 C CA . ASP A 1 143 ? 0.840 2.652 -17.519 1.00 96.75 143 ASP A CA 1
ATOM 1130 C C . ASP A 1 143 ? 2.274 2.989 -17.988 1.00 96.75 143 ASP A C 1
ATOM 1132 O O . ASP A 1 143 ? 3.282 2.574 -17.408 1.00 96.75 143 ASP A O 1
ATOM 1136 N N . SER A 1 144 ? 2.385 3.740 -19.089 1.00 97.44 144 SER A N 1
ATOM 1137 C CA . SER A 1 144 ? 3.668 4.009 -19.751 1.00 97.44 144 SER A CA 1
ATOM 1138 C C . SER A 1 144 ? 4.573 5.023 -19.045 1.00 97.44 144 SER A C 1
ATOM 1140 O O . SER A 1 144 ? 5.721 5.175 -19.463 1.00 97.44 144 SER A O 1
ATOM 1142 N N . ALA A 1 145 ? 4.080 5.738 -18.031 1.00 97.38 145 ALA A N 1
ATOM 1143 C CA . ALA A 1 145 ? 4.849 6.750 -17.293 1.00 97.38 145 ALA A CA 1
ATOM 1144 C C . ALA A 1 145 ? 4.786 6.582 -15.767 1.00 97.38 145 ALA A C 1
ATOM 1146 O O . ALA A 1 145 ? 5.718 6.984 -15.068 1.00 97.38 145 ALA A O 1
ATOM 1147 N N . TYR A 1 146 ? 3.717 5.966 -15.261 1.00 98.25 146 TYR A N 1
ATOM 1148 C CA . TYR A 1 146 ? 3.475 5.790 -13.836 1.00 98.25 146 TYR A CA 1
ATOM 1149 C C . TYR A 1 146 ? 3.059 4.354 -13.547 1.00 98.25 146 TYR A C 1
ATOM 1151 O O . TYR A 1 146 ? 2.076 3.870 -14.110 1.00 98.25 146 TYR A O 1
ATOM 1159 N N . VAL A 1 147 ? 3.799 3.700 -12.655 1.00 97.69 147 VAL A N 1
ATOM 1160 C CA . VAL A 1 147 ? 3.486 2.390 -12.083 1.00 97.69 147 VAL A CA 1
ATOM 1161 C C . VAL A 1 147 ? 3.896 2.417 -10.616 1.00 97.69 147 VAL A C 1
ATOM 1163 O O . VAL A 1 147 ? 5.075 2.553 -10.298 1.00 97.69 147 VAL A O 1
ATOM 1166 N N . GLY A 1 148 ? 2.937 2.282 -9.713 1.00 95.75 148 GLY A N 1
ATOM 1167 C CA . GLY A 1 148 ? 3.183 2.454 -8.286 1.00 95.75 148 GLY A CA 1
ATOM 1168 C C . GLY A 1 148 ? 1.987 2.041 -7.450 1.00 95.75 148 GLY A C 1
ATOM 1169 O O . GLY A 1 148 ? 1.044 1.468 -7.979 1.00 95.75 148 GLY A O 1
ATOM 1170 N N . PHE A 1 149 ? 2.051 2.331 -6.150 1.00 93.31 149 PHE A N 1
ATOM 1171 C CA . PHE A 1 149 ? 0.987 2.208 -5.138 1.00 93.31 149 PHE A CA 1
ATOM 1172 C C . PHE A 1 149 ? -0.018 1.067 -5.337 1.00 93.31 149 PHE A C 1
ATOM 1174 O O . PHE A 1 149 ? -0.886 1.117 -6.214 1.00 93.31 149 PHE A O 1
ATOM 1181 N N . GLY A 1 150 ? -0.004 0.082 -4.447 1.00 95.31 150 GLY A N 1
ATOM 1182 C CA . GLY A 1 150 ? -0.906 -1.040 -4.604 1.00 95.31 150 GLY A CA 1
ATOM 1183 C C . GLY A 1 150 ? -0.869 -2.047 -3.475 1.00 95.31 150 GLY A C 1
ATOM 1184 O O . GLY A 1 150 ? -0.529 -1.721 -2.346 1.00 95.31 150 GLY A O 1
ATOM 1185 N N . SER A 1 151 ? -1.270 -3.273 -3.785 1.00 96.62 151 SER A N 1
ATOM 1186 C CA . SER A 1 151 ? -1.225 -4.406 -2.862 1.00 96.62 151 SER A CA 1
ATOM 1187 C C . SER A 1 151 ? -0.676 -5.622 -3.583 1.00 96.62 151 SER A C 1
ATOM 1189 O O . SER A 1 151 ? -1.173 -5.976 -4.658 1.00 96.62 151 SER A O 1
ATOM 1191 N N . VAL A 1 152 ? 0.322 -6.264 -2.981 1.00 97.25 152 VAL A N 1
ATOM 1192 C CA . VAL A 1 152 ? 0.879 -7.528 -3.454 1.00 97.25 152 VAL A CA 1
ATOM 1193 C C . VAL A 1 152 ? 0.344 -8.645 -2.569 1.00 97.25 152 VAL A C 1
ATOM 1195 O O . VAL A 1 152 ? 0.474 -8.637 -1.351 1.00 97.25 152 VAL A O 1
ATOM 1198 N N . ILE A 1 153 ? -0.278 -9.637 -3.187 1.00 94.12 153 ILE A N 1
ATOM 1199 C CA . ILE A 1 153 ? -0.984 -10.698 -2.486 1.00 94.12 153 ILE A CA 1
ATOM 1200 C C . ILE A 1 153 ? -0.303 -12.035 -2.786 1.00 94.12 153 ILE A C 1
ATOM 1202 O O . ILE A 1 153 ? -0.463 -12.557 -3.892 1.00 94.12 153 ILE A O 1
ATOM 1206 N N . PRO A 1 154 ? 0.440 -12.612 -1.827 1.00 89.69 154 PRO A N 1
ATOM 1207 C CA . PRO A 1 154 ? 0.981 -13.954 -1.961 1.00 89.69 154 PRO A CA 1
ATOM 1208 C C . PRO A 1 154 ? -0.132 -14.989 -1.777 1.00 89.69 154 PRO A C 1
ATOM 1210 O O . PRO A 1 154 ? -0.843 -15.006 -0.770 1.00 89.69 154 PRO A O 1
ATOM 1213 N N . LEU A 1 155 ? -0.255 -15.879 -2.751 1.00 83.94 155 LEU A N 1
ATOM 1214 C CA . LEU A 1 155 ? -1.161 -17.017 -2.785 1.00 83.94 155 LEU A CA 1
ATOM 1215 C C . LEU A 1 155 ? -0.378 -18.293 -3.139 1.00 83.94 155 LEU A C 1
ATOM 1217 O O . LEU A 1 155 ? 0.773 -18.219 -3.569 1.00 83.94 155 LEU A O 1
ATOM 1221 N N . PRO A 1 156 ? -0.965 -19.492 -2.960 1.00 81.75 156 PRO A N 1
ATOM 1222 C CA . PRO A 1 156 ? -0.278 -20.741 -3.292 1.00 81.75 156 PRO A CA 1
ATOM 1223 C C . PRO A 1 156 ? 0.146 -20.882 -4.764 1.00 81.75 156 PRO A C 1
ATOM 1225 O O . PRO A 1 156 ? 1.029 -21.684 -5.051 1.00 81.75 156 PRO A O 1
ATOM 1228 N N . ASP A 1 157 ? -0.493 -20.156 -5.685 1.00 77.75 157 ASP A N 1
ATOM 1229 C CA . ASP A 1 157 ? -0.182 -20.148 -7.120 1.00 77.75 157 ASP A CA 1
ATOM 1230 C C . ASP A 1 157 ? 0.857 -19.092 -7.522 1.00 77.75 157 ASP A C 1
ATOM 1232 O O . ASP A 1 157 ? 1.357 -19.141 -8.642 1.00 77.75 157 ASP A O 1
ATOM 1236 N N . GLY A 1 158 ? 1.191 -18.157 -6.632 1.00 83.69 158 GLY A N 1
ATOM 1237 C CA . GLY A 1 158 ? 2.110 -17.061 -6.908 1.00 83.69 158 GLY A CA 1
ATOM 1238 C C . GLY A 1 158 ? 1.677 -15.766 -6.229 1.00 83.69 158 GLY A C 1
ATOM 1239 O O . GLY A 1 158 ? 0.928 -15.753 -5.256 1.00 83.69 158 GLY A O 1
ATOM 1240 N N . PHE A 1 159 ? 2.156 -14.652 -6.752 1.00 89.62 159 PHE A N 1
ATOM 1241 C CA . PHE A 1 159 ? 1.910 -13.310 -6.264 1.00 89.62 159 PHE A CA 1
ATOM 1242 C C . PHE A 1 159 ? 0.996 -12.565 -7.233 1.00 89.62 159 PHE A C 1
ATOM 1244 O O . PHE A 1 159 ? 1.176 -12.601 -8.450 1.00 89.62 159 PHE A O 1
ATOM 1251 N N . HIS A 1 160 ? 0.024 -11.857 -6.670 1.00 88.94 160 HIS A N 1
ATOM 1252 C CA . HIS A 1 160 ? -0.966 -11.073 -7.401 1.00 88.94 160 HIS A CA 1
ATOM 1253 C C . HIS A 1 160 ? -0.814 -9.608 -7.010 1.00 88.94 160 HIS A C 1
ATOM 1255 O O . HIS A 1 160 ? -0.988 -9.269 -5.842 1.00 88.94 160 HIS A O 1
ATOM 1261 N N . PHE A 1 161 ? -0.479 -8.740 -7.957 1.00 95.50 161 PHE A N 1
ATOM 1262 C CA . PHE A 1 161 ? -0.230 -7.324 -7.706 1.00 95.50 161 PHE A CA 1
ATOM 1263 C C . PHE A 1 161 ? -1.305 -6.472 -8.363 1.00 95.50 161 PHE A C 1
ATOM 1265 O O . PHE A 1 161 ? -1.413 -6.407 -9.584 1.00 95.50 161 PHE A O 1
ATOM 1272 N N . PHE A 1 162 ? -2.085 -5.790 -7.533 1.00 95.62 162 PHE A N 1
ATOM 1273 C CA . PHE A 1 162 ? -2.996 -4.737 -7.959 1.00 95.62 162 PHE A CA 1
ATOM 1274 C C . PHE A 1 162 ? -2.287 -3.403 -7.773 1.00 95.62 162 PHE A C 1
ATOM 1276 O O . PHE A 1 162 ? -1.926 -3.078 -6.644 1.00 95.62 162 PHE A O 1
ATOM 1283 N N . TYR A 1 163 ? -2.058 -2.658 -8.850 1.00 97.44 163 TYR A N 1
ATOM 1284 C CA . TYR A 1 163 ? -1.191 -1.475 -8.842 1.00 97.44 163 TYR A CA 1
ATOM 1285 C C . TYR A 1 163 ? -1.875 -0.272 -9.489 1.00 97.44 163 TYR A C 1
ATOM 1287 O O . TYR A 1 163 ? -2.754 -0.434 -10.328 1.00 97.44 163 TYR A O 1
ATOM 1295 N N . SER A 1 164 ? -1.481 0.936 -9.104 1.00 98.25 164 SER A N 1
ATOM 1296 C CA . SER A 1 164 ? -1.923 2.178 -9.745 1.00 98.25 164 SER A CA 1
ATOM 1297 C C . SER A 1 164 ? -1.014 2.523 -10.920 1.00 98.25 164 SER A C 1
ATOM 1299 O O . SER A 1 164 ? 0.189 2.257 -10.872 1.00 98.25 164 SER A O 1
ATOM 1301 N N . GLY A 1 165 ? -1.558 3.151 -11.958 1.00 98.00 165 GLY A N 1
ATOM 1302 C CA . GLY A 1 165 ? -0.743 3.599 -13.078 1.00 98.00 165 GLY A CA 1
ATOM 1303 C C . GLY A 1 165 ? -1.396 4.649 -13.964 1.00 98.00 165 GLY A C 1
ATOM 1304 O O . GLY A 1 165 ? -2.527 5.082 -13.724 1.00 98.00 165 GLY A O 1
ATOM 1305 N N . GLY A 1 166 ? -0.644 5.065 -14.979 1.00 98.00 166 GLY A N 1
ATOM 1306 C CA . GLY A 1 166 ? -1.100 6.022 -15.980 1.00 98.00 166 GLY A CA 1
ATOM 1307 C C . GLY A 1 166 ? -0.013 6.491 -16.947 1.00 98.00 166 GLY A C 1
ATOM 1308 O O . GLY A 1 166 ? 1.179 6.185 -16.808 1.00 98.00 166 GLY A O 1
ATOM 1309 N N . GLN A 1 167 ? -0.443 7.284 -17.923 1.00 96.94 167 GLN A N 1
ATOM 1310 C CA . GLN A 1 167 ? 0.388 7.968 -18.910 1.00 96.94 167 GLN A CA 1
ATOM 1311 C C . GLN A 1 167 ? 0.728 9.394 -18.476 1.00 96.94 167 GLN A C 1
ATOM 1313 O O . GLN A 1 167 ? 1.846 9.847 -18.714 1.00 96.94 167 GLN A O 1
ATOM 1318 N N . HIS A 1 168 ? -0.209 10.102 -17.836 1.00 95.62 168 HIS A N 1
ATOM 1319 C CA . HIS A 1 168 ? 0.000 11.495 -17.412 1.00 95.62 168 HIS A CA 1
ATOM 1320 C C . HIS A 1 168 ? 0.019 11.662 -15.897 1.00 95.62 168 HIS A C 1
ATOM 1322 O O . HIS A 1 168 ? 0.558 12.652 -15.403 1.00 95.62 168 HIS A O 1
ATOM 1328 N N . ALA A 1 169 ? -0.544 10.709 -15.154 1.00 95.38 169 ALA A N 1
ATOM 1329 C CA . ALA A 1 169 ? -0.442 10.677 -13.706 1.00 95.38 169 ALA A CA 1
ATOM 1330 C C . ALA A 1 169 ? -0.666 9.271 -13.143 1.00 95.38 169 ALA A C 1
ATOM 1332 O O . ALA A 1 169 ? -1.405 8.474 -13.709 1.00 95.38 169 ALA A O 1
ATOM 1333 N N . MET A 1 170 ? -0.142 9.022 -11.943 1.00 95.56 170 MET A N 1
ATOM 1334 C CA . MET A 1 170 ? -0.329 7.779 -11.179 1.00 95.56 170 MET A CA 1
ATOM 1335 C C . MET A 1 170 ? -1.793 7.419 -10.862 1.00 95.56 170 MET A C 1
ATOM 1337 O O . MET A 1 170 ? -2.070 6.342 -10.345 1.00 95.56 170 MET A O 1
ATOM 1341 N N . HIS A 1 171 ? -2.736 8.333 -11.106 1.00 96.75 171 HIS A N 1
ATOM 1342 C CA . HIS A 1 171 ? -4.130 8.182 -10.703 1.00 96.75 171 HIS A CA 1
ATOM 1343 C C . HIS A 1 171 ? -5.121 7.939 -11.845 1.00 96.75 171 HIS A C 1
ATOM 1345 O O . HIS A 1 171 ? -6.321 8.141 -11.652 1.00 96.75 171 HIS A O 1
ATOM 1351 N N . GLU A 1 172 ? -4.640 7.546 -13.023 1.00 98.00 172 GLU A N 1
ATOM 1352 C CA . GLU A 1 172 ? -5.500 7.297 -14.184 1.00 98.00 172 GLU A CA 1
ATOM 1353 C C . GLU A 1 172 ? -6.176 5.922 -14.136 1.00 98.00 172 GLU A C 1
ATOM 1355 O O . GLU A 1 172 ? -7.293 5.778 -14.635 1.00 98.00 172 GLU A O 1
ATOM 1360 N N . GLY A 1 173 ? -5.565 4.924 -13.497 1.00 96.00 173 GLY A N 1
ATOM 1361 C CA . GLY A 1 173 ? -6.193 3.616 -13.376 1.00 96.00 173 GLY A CA 1
ATOM 1362 C C . GLY A 1 173 ? -5.525 2.647 -12.414 1.00 96.00 173 GLY A C 1
ATOM 1363 O O . GLY A 1 173 ? -4.488 2.923 -11.810 1.00 96.00 173 GLY A O 1
ATOM 1364 N N . ILE A 1 174 ? -6.155 1.479 -12.304 1.00 97.06 174 ILE A N 1
ATOM 1365 C CA . ILE A 1 174 ? -5.720 0.346 -11.493 1.00 97.06 174 ILE A CA 1
ATOM 1366 C C . ILE A 1 174 ? -5.507 -0.854 -12.409 1.00 97.06 174 ILE A C 1
ATOM 1368 O O . ILE A 1 174 ? -6.430 -1.282 -13.097 1.00 97.06 174 ILE A O 1
ATOM 1372 N N . GLY A 1 175 ? -4.300 -1.404 -12.395 1.00 87.88 175 GLY A N 1
ATOM 1373 C CA . GLY A 1 175 ? -3.878 -2.576 -13.147 1.00 87.88 175 GLY A CA 1
ATOM 1374 C C . GLY A 1 175 ? -3.785 -3.841 -12.307 1.00 87.88 175 GLY A C 1
ATOM 1375 O O . GLY A 1 175 ? -3.948 -3.828 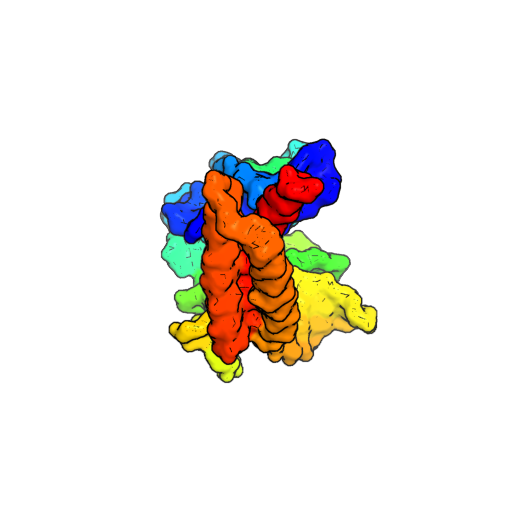-11.084 1.00 87.88 175 GLY A O 1
ATOM 1376 N N . TYR A 1 176 ? -3.469 -4.935 -12.995 1.00 87.19 176 TYR A N 1
ATOM 1377 C CA . TYR A 1 176 ? -3.188 -6.237 -12.406 1.00 87.19 176 TYR A CA 1
ATOM 1378 C C . TYR A 1 176 ? -1.921 -6.836 -13.019 1.00 87.19 176 TYR A C 1
ATOM 1380 O O . TYR A 1 176 ? -1.711 -6.755 -14.231 1.00 87.19 176 TYR A O 1
ATOM 1388 N N . ALA A 1 177 ? -1.098 -7.464 -12.187 1.00 84.12 177 ALA A N 1
ATOM 1389 C CA . ALA A 1 177 ? 0.034 -8.269 -12.609 1.00 84.12 177 ALA A CA 1
ATOM 1390 C C . ALA A 1 177 ? 0.120 -9.563 -11.794 1.00 84.12 177 ALA A C 1
ATOM 1392 O O . ALA A 1 177 ? -0.233 -9.601 -10.614 1.00 84.12 177 ALA A O 1
ATOM 1393 N N . PHE A 1 178 ? 0.625 -10.614 -12.426 1.00 85.25 178 PHE A N 1
ATOM 1394 C CA . PHE A 1 178 ? 0.878 -11.914 -11.818 1.00 85.25 178 PHE A CA 1
ATOM 1395 C C . PHE A 1 178 ? 2.376 -12.218 -11.819 1.00 85.25 178 PHE A C 1
ATOM 1397 O O . PHE A 1 178 ? 3.098 -11.821 -12.733 1.00 85.25 178 PHE A O 1
ATOM 1404 N N . SER A 1 179 ? 2.851 -12.936 -10.809 1.00 88.06 179 SER A N 1
ATOM 1405 C CA . SER A 1 179 ? 4.236 -13.388 -10.733 1.00 88.06 179 SER A CA 1
ATOM 1406 C C . SER A 1 179 ? 4.337 -14.719 -9.997 1.00 88.06 179 SER A C 1
ATOM 1408 O O . SER A 1 179 ? 3.713 -14.900 -8.962 1.00 88.06 179 SER A O 1
ATOM 1410 N N . GLU A 1 180 ? 5.155 -15.650 -10.482 1.00 85.44 180 GLU A N 1
ATOM 1411 C CA . GLU A 1 180 ? 5.408 -16.914 -9.768 1.00 85.44 180 GLU A CA 1
ATOM 1412 C C . GLU A 1 180 ? 6.412 -16.739 -8.616 1.00 85.44 180 GLU A C 1
ATOM 1414 O O . GLU A 1 180 ? 6.381 -17.491 -7.645 1.00 85.44 180 GLU A O 1
ATOM 1419 N N . ASP A 1 181 ? 7.294 -15.739 -8.708 1.00 89.19 181 ASP A N 1
ATOM 1420 C CA . ASP A 1 181 ? 8.410 -15.503 -7.783 1.00 89.19 181 ASP A CA 1
ATOM 1421 C C . ASP A 1 181 ? 8.303 -14.171 -7.016 1.00 89.19 181 ASP A C 1
ATOM 1423 O O . ASP A 1 181 ? 9.141 -13.887 -6.161 1.00 89.19 181 ASP A O 1
ATOM 1427 N N . GLY A 1 182 ? 7.297 -13.349 -7.324 1.00 93.31 182 GLY A N 1
ATOM 1428 C CA . GLY A 1 182 ? 7.085 -12.002 -6.792 1.00 93.31 182 GLY A CA 1
ATOM 1429 C C . GLY A 1 182 ? 8.117 -10.970 -7.273 1.00 93.31 182 GLY A C 1
ATOM 1430 O O . GLY A 1 182 ? 8.145 -9.837 -6.793 1.00 93.31 182 GLY A O 1
ATOM 1431 N N . ILE A 1 183 ? 8.979 -11.324 -8.220 1.00 96.06 183 ILE A N 1
ATOM 1432 C CA . ILE A 1 183 ? 10.066 -10.477 -8.722 1.00 96.06 183 ILE A CA 1
ATOM 1433 C C . ILE A 1 183 ? 9.850 -10.176 -10.204 1.00 96.06 183 ILE A C 1
ATOM 1435 O O . ILE A 1 183 ? 9.976 -9.028 -10.626 1.00 96.06 183 ILE A O 1
ATOM 1439 N N . SER A 1 184 ? 9.498 -11.197 -10.978 1.00 91.25 184 SER A N 1
ATOM 1440 C CA . SER A 1 184 ? 9.269 -11.138 -12.417 1.00 91.25 184 SER A CA 1
ATOM 1441 C C . SER A 1 184 ? 7.769 -11.121 -12.689 1.00 91.25 184 SER A C 1
ATOM 1443 O O . SER A 1 184 ? 7.075 -12.092 -12.387 1.00 91.25 184 SER A O 1
ATOM 1445 N N . TRP A 1 185 ? 7.263 -10.027 -13.255 1.00 91.94 185 TRP A N 1
ATOM 1446 C CA . TRP A 1 185 ? 5.824 -9.780 -13.368 1.00 91.94 185 TRP A CA 1
ATOM 1447 C C . TRP A 1 185 ? 5.311 -9.864 -14.807 1.00 91.94 185 TRP A C 1
ATOM 1449 O O . TRP A 1 185 ? 5.851 -9.230 -15.713 1.00 91.94 185 TRP A O 1
ATOM 1459 N N . GLU A 1 186 ? 4.211 -10.589 -14.993 1.00 82.44 186 GLU A N 1
ATOM 1460 C CA . GLU A 1 186 ? 3.376 -10.568 -16.190 1.00 82.44 186 GLU A CA 1
ATOM 1461 C C . GLU A 1 186 ? 2.175 -9.651 -15.937 1.00 82.44 186 GLU A C 1
ATOM 1463 O O . GLU A 1 186 ? 1.329 -9.931 -15.087 1.00 82.44 186 GLU A O 1
ATOM 1468 N N . LYS A 1 187 ? 2.106 -8.528 -16.654 1.00 83.12 187 LYS A N 1
ATOM 1469 C CA . LYS A 1 187 ? 1.020 -7.554 -16.514 1.00 83.12 187 LYS A CA 1
ATOM 1470 C C . LYS A 1 187 ? -0.155 -7.887 -17.424 1.00 83.12 187 LYS A C 1
ATOM 1472 O O . LYS A 1 187 ? 0.039 -8.302 -18.567 1.00 83.12 187 LYS A O 1
ATOM 1477 N N . ALA A 1 188 ? -1.366 -7.610 -16.952 1.00 77.25 188 ALA A N 1
ATOM 1478 C CA . ALA A 1 188 ? -2.520 -7.496 -17.831 1.00 77.25 188 ALA A CA 1
ATOM 1479 C C . ALA A 1 188 ? -2.325 -6.325 -18.810 1.00 77.25 188 ALA A C 1
ATOM 1481 O O . ALA A 1 188 ? -1.771 -5.287 -18.448 1.00 77.25 188 ALA A O 1
ATOM 1482 N N . ALA A 1 189 ? -2.779 -6.502 -20.053 1.00 73.12 189 ALA A N 1
ATOM 1483 C CA . ALA A 1 189 ? -2.637 -5.484 -21.094 1.00 73.12 189 ALA A CA 1
ATOM 1484 C C . ALA A 1 189 ? -3.476 -4.229 -20.799 1.00 73.12 189 ALA A C 1
ATOM 1486 O O . ALA A 1 189 ? -2.994 -3.109 -20.966 1.00 73.12 189 ALA A O 1
ATOM 1487 N N . ASP A 1 190 ? -4.706 -4.435 -20.329 1.00 77.25 190 ASP A N 1
ATOM 1488 C CA . ASP A 1 190 ? -5.658 -3.379 -20.000 1.00 77.25 190 ASP A CA 1
ATOM 1489 C C . ASP A 1 190 ? -5.785 -3.215 -18.476 1.00 77.25 190 ASP A C 1
ATOM 1491 O O . ASP A 1 190 ? -5.650 -4.198 -17.733 1.00 77.25 190 ASP A O 1
ATOM 1495 N N . PRO A 1 191 ? -6.057 -1.992 -17.985 1.00 86.12 191 PRO A N 1
ATOM 1496 C CA . PRO A 1 191 ? -6.339 -1.778 -16.574 1.00 86.12 191 PRO A CA 1
ATOM 1497 C C . PRO A 1 191 ? -7.661 -2.449 -16.175 1.00 86.12 191 PRO A C 1
ATOM 1499 O O . PRO A 1 191 ? -8.586 -2.570 -16.976 1.00 86.12 191 PRO A O 1
ATOM 1502 N N . LEU A 1 192 ? -7.777 -2.830 -14.901 1.00 82.44 192 LEU A N 1
ATOM 1503 C CA . LEU A 1 192 ? -9.043 -3.261 -14.302 1.00 82.44 192 LEU A CA 1
ATOM 1504 C C . LEU A 1 192 ? -10.039 -2.103 -14.216 1.00 82.44 192 LEU A C 1
ATOM 1506 O O . LEU A 1 192 ? -11.227 -2.294 -14.465 1.00 82.44 192 LEU A O 1
ATOM 1510 N N . PHE A 1 193 ? -9.545 -0.917 -13.852 1.00 90.19 193 PHE A N 1
ATOM 1511 C CA . PHE A 1 193 ? -10.322 0.316 -13.769 1.00 90.19 193 PHE A CA 1
ATOM 1512 C C . PHE A 1 193 ? -9.535 1.474 -14.366 1.00 90.19 193 PHE A C 1
ATOM 1514 O O . PHE A 1 193 ? -8.341 1.607 -14.106 1.00 90.19 193 PHE A O 1
ATOM 1521 N N . HIS A 1 194 ? -10.212 2.352 -15.097 1.00 94.25 194 HIS A N 1
ATOM 1522 C CA . HIS A 1 194 ? -9.639 3.575 -15.643 1.00 94.25 194 HIS A CA 1
ATOM 1523 C C . HIS A 1 194 ? -10.576 4.770 -15.448 1.00 94.25 194 HIS A C 1
ATOM 1525 O O . HIS A 1 194 ? -11.800 4.647 -15.515 1.00 94.25 194 HIS A O 1
ATOM 1531 N N . ILE A 1 195 ? -10.030 5.978 -15.309 1.00 97.06 195 ILE A N 1
ATOM 1532 C CA . ILE A 1 195 ? -10.805 7.234 -15.236 1.00 97.06 195 ILE A CA 1
ATOM 1533 C C . ILE A 1 195 ? -11.686 7.495 -16.478 1.00 97.06 195 ILE A C 1
ATOM 1535 O O . ILE A 1 195 ? -12.518 8.400 -16.485 1.00 97.06 195 ILE A O 1
ATOM 1539 N N . HIS A 1 196 ? -11.529 6.697 -17.539 1.00 95.94 196 HIS A N 1
ATOM 1540 C CA . HIS A 1 196 ? -12.279 6.804 -18.794 1.00 95.94 196 HIS A CA 1
ATOM 1541 C C . HIS A 1 196 ? -13.357 5.726 -18.966 1.00 95.94 196 HIS A C 1
ATOM 1543 O O . HIS A 1 196 ? -14.028 5.711 -19.993 1.00 95.94 196 HIS A O 1
ATOM 1549 N N . ASP A 1 197 ? -13.610 4.902 -17.946 1.00 90.19 197 ASP A N 1
ATOM 1550 C CA . ASP A 1 197 ? -14.665 3.874 -17.978 1.00 90.19 197 ASP A CA 1
ATOM 1551 C C . ASP A 1 197 ? -16.094 4.458 -17.985 1.00 90.19 197 ASP A C 1
ATOM 1553 O O . ASP A 1 197 ? -17.077 3.722 -18.012 1.00 90.19 197 ASP A O 1
ATOM 1557 N N . GLY A 1 198 ? -16.242 5.785 -17.899 1.00 90.81 198 GLY A N 1
ATOM 1558 C CA . GLY A 1 198 ? -17.542 6.456 -17.807 1.00 90.81 198 GLY A CA 1
ATOM 1559 C C . GLY A 1 198 ? -18.172 6.421 -16.409 1.00 90.81 198 GLY A C 1
ATOM 1560 O O . GLY A 1 198 ? -19.328 6.813 -16.244 1.00 90.81 198 GLY A O 1
ATOM 1561 N N . VAL A 1 199 ? -17.429 5.988 -15.385 1.00 88.81 199 VAL A N 1
ATOM 1562 C CA . VAL A 1 199 ? -17.888 5.997 -13.989 1.00 88.81 199 VAL A CA 1
ATOM 1563 C C . VAL A 1 199 ? -17.646 7.373 -13.366 1.00 88.81 199 VAL A C 1
ATOM 1565 O O . VAL A 1 199 ? -16.524 7.741 -13.027 1.00 88.81 199 VAL A O 1
ATOM 1568 N N . TRP A 1 200 ? -18.729 8.135 -13.203 1.00 91.50 200 TRP A N 1
ATOM 1569 C CA . TRP A 1 200 ? -18.686 9.564 -12.865 1.00 91.50 200 TRP A CA 1
ATOM 1570 C C . TRP A 1 200 ? -17.941 9.907 -11.567 1.00 91.50 200 TRP A C 1
ATOM 1572 O O . TRP A 1 200 ? -17.270 10.926 -11.516 1.00 91.50 200 TRP A O 1
ATOM 1582 N N . TRP A 1 201 ? -18.031 9.081 -10.520 1.00 87.75 201 TRP A N 1
ATOM 1583 C CA . TRP A 1 201 ? -17.456 9.412 -9.206 1.00 87.75 201 TRP A CA 1
ATOM 1584 C C . TRP A 1 201 ? -15.937 9.172 -9.127 1.00 87.75 201 TRP A C 1
ATOM 1586 O O . TRP A 1 201 ? -15.300 9.540 -8.143 1.00 87.75 201 TRP A O 1
ATOM 1596 N N . ARG A 1 202 ? -15.358 8.547 -10.161 1.00 94.31 202 ARG A N 1
ATOM 1597 C CA . ARG A 1 202 ? -13.920 8.278 -10.309 1.00 94.31 202 ARG A CA 1
ATOM 1598 C C . ARG A 1 202 ? -13.383 8.751 -11.660 1.00 94.31 202 ARG A C 1
ATOM 1600 O O . ARG A 1 202 ? -12.432 8.181 -12.183 1.00 94.31 202 ARG A O 1
ATOM 1607 N N . SER A 1 203 ? -14.014 9.765 -12.253 1.00 95.44 203 SER A N 1
ATOM 1608 C CA . SER A 1 203 ? -13.676 10.249 -13.597 1.00 95.44 203 SER A CA 1
ATOM 1609 C C . SER A 1 203 ? -12.435 11.145 -13.649 1.00 95.44 203 SER A C 1
ATOM 1611 O O . SER A 1 203 ? -11.980 11.482 -14.739 1.00 95.44 203 SER A O 1
ATOM 1613 N N . VAL A 1 204 ? -11.906 11.571 -12.497 1.00 97.00 204 VAL A N 1
ATOM 1614 C CA . VAL A 1 204 ? -10.681 12.384 -12.387 1.00 97.00 204 VAL A CA 1
ATOM 1615 C C . VAL A 1 204 ? -9.554 11.612 -11.707 1.00 97.00 204 VAL A C 1
ATOM 1617 O O . VAL A 1 204 ? -8.400 11.798 -12.075 1.00 97.00 204 VAL A O 1
ATOM 1620 N N . ARG A 1 205 ? -9.854 10.741 -10.733 1.00 96.81 205 ARG A N 1
ATOM 1621 C CA . ARG A 1 205 ? -8.867 9.839 -10.111 1.00 96.81 205 ARG A CA 1
ATOM 1622 C C . ARG A 1 205 ? -9.446 8.448 -9.892 1.00 96.81 205 ARG A C 1
ATOM 1624 O O . ARG A 1 205 ? -10.589 8.340 -9.456 1.00 96.81 205 ARG A O 1
ATOM 1631 N N . CYS A 1 206 ? -8.630 7.420 -10.109 1.00 96.31 206 CYS A N 1
ATOM 1632 C CA . CYS A 1 206 ? -8.908 6.019 -9.793 1.00 96.31 206 CYS A CA 1
ATOM 1633 C C . CYS A 1 206 ? -7.590 5.306 -9.436 1.00 96.31 206 CYS A C 1
ATOM 1635 O O . CYS A 1 206 ? -6.811 4.991 -10.329 1.00 96.31 206 CYS A O 1
ATOM 1637 N N . TYR A 1 207 ? -7.283 5.136 -8.140 1.00 96.44 207 TYR A N 1
ATOM 1638 C CA . TYR A 1 207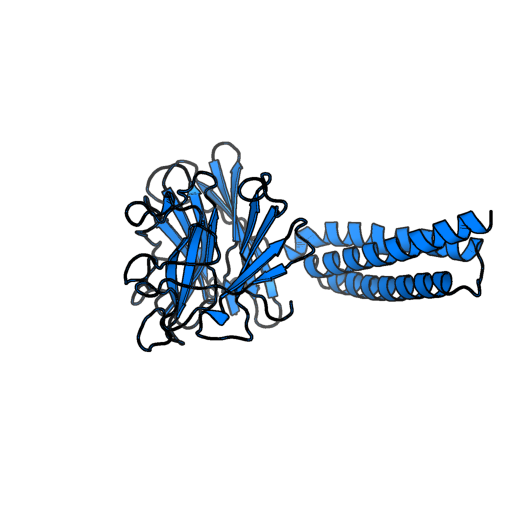 ? -5.943 4.701 -7.696 1.00 96.44 207 TYR A CA 1
ATOM 1639 C C . TYR A 1 207 ? -5.881 4.196 -6.247 1.00 96.44 207 TYR A C 1
ATOM 1641 O O . TYR A 1 207 ? -6.896 4.154 -5.550 1.00 96.44 207 TYR A O 1
ATOM 1649 N N . THR A 1 208 ? -4.676 3.819 -5.805 1.00 95.25 208 THR A N 1
ATOM 1650 C CA . THR A 1 208 ? -4.335 3.265 -4.480 1.00 95.25 208 THR A CA 1
ATOM 1651 C C . THR A 1 208 ? -5.209 2.071 -4.079 1.00 95.25 208 THR A C 1
ATOM 1653 O O . THR A 1 208 ? -5.949 2.172 -3.094 1.00 95.25 208 THR A O 1
ATOM 1656 N N . PRO A 1 209 ? -5.177 0.953 -4.828 1.00 95.62 209 PRO A N 1
ATOM 1657 C CA . PRO A 1 209 ? -5.900 -0.245 -4.436 1.00 95.62 209 PRO A CA 1
ATOM 1658 C C . PRO A 1 209 ? -5.298 -0.835 -3.153 1.00 95.62 209 PRO A C 1
ATOM 1660 O O . PRO A 1 209 ? -4.103 -1.118 -3.078 1.00 95.62 209 PRO A O 1
ATOM 1663 N N . SER A 1 210 ? -6.149 -1.045 -2.156 1.00 95.56 210 SER A N 1
ATOM 1664 C CA . SER A 1 210 ? -5.884 -1.831 -0.955 1.00 95.56 210 SER A CA 1
ATOM 1665 C C . SER A 1 210 ? -6.693 -3.116 -1.046 1.00 95.56 210 SER A C 1
ATOM 1667 O O . SER A 1 210 ? -7.921 -3.065 -1.133 1.00 95.56 210 SER A O 1
ATOM 1669 N N . VAL A 1 211 ? -6.019 -4.264 -1.085 1.00 93.50 211 VAL A N 1
ATOM 1670 C CA . VAL A 1 211 ? -6.663 -5.550 -1.374 1.00 93.50 211 VAL A CA 1
ATOM 1671 C C . VAL A 1 211 ? -6.520 -6.514 -0.206 1.00 93.50 211 VAL A C 1
ATOM 1673 O O . VAL A 1 211 ? -5.430 -6.729 0.313 1.00 93.50 211 VAL A O 1
ATOM 1676 N N . LEU A 1 212 ? -7.632 -7.141 0.173 1.00 93.25 212 LEU A N 1
ATOM 1677 C CA . LEU A 1 212 ? -7.669 -8.278 1.089 1.00 93.25 212 LEU A CA 1
ATOM 1678 C C . LEU A 1 212 ? -8.204 -9.512 0.368 1.00 93.25 212 LEU A C 1
ATOM 1680 O O . LEU A 1 212 ? -9.045 -9.409 -0.523 1.00 93.25 212 LEU A O 1
ATOM 1684 N N . VAL A 1 213 ? -7.753 -10.693 0.786 1.00 86.44 213 VAL A N 1
ATOM 1685 C CA . VAL A 1 213 ? -8.247 -11.965 0.249 1.00 86.44 213 VAL A CA 1
ATOM 1686 C C . VAL A 1 213 ? -9.146 -12.670 1.241 1.00 86.44 213 VAL A C 1
ATOM 1688 O O . VAL A 1 213 ? -8.854 -12.745 2.435 1.00 86.44 213 VAL A O 1
ATOM 1691 N N . LYS A 1 214 ? -10.218 -13.262 0.718 1.00 87.75 214 LYS A N 1
ATOM 1692 C CA . LYS A 1 214 ? -11.114 -14.137 1.461 1.00 87.75 214 LYS A CA 1
ATOM 1693 C C . LYS A 1 214 ? -11.514 -15.344 0.619 1.00 87.75 214 LYS A C 1
ATOM 1695 O O . LYS A 1 214 ? -11.796 -15.216 -0.567 1.00 87.75 214 LYS A O 1
ATOM 1700 N N . LEU A 1 215 ? -11.569 -16.518 1.245 1.00 82.94 215 LEU A N 1
ATOM 1701 C CA . LEU A 1 215 ? -12.167 -17.702 0.631 1.00 82.94 215 LEU A CA 1
ATOM 1702 C C . LEU A 1 215 ? -13.690 -17.627 0.758 1.00 82.94 215 LEU A C 1
ATOM 1704 O O . LEU A 1 215 ? -14.220 -17.573 1.869 1.00 82.94 215 LEU A O 1
ATOM 1708 N N . GLU A 1 216 ? -14.395 -17.648 -0.369 1.00 81.25 216 GLU A N 1
ATOM 1709 C CA . GLU A 1 216 ? -15.856 -17.584 -0.417 1.00 81.25 216 GLU A CA 1
ATOM 1710 C C . GLU A 1 216 ? -16.399 -18.660 -1.355 1.00 81.25 216 GLU A C 1
ATOM 1712 O O . GLU A 1 216 ? -16.074 -18.703 -2.538 1.00 81.25 216 GLU A O 1
ATOM 1717 N N . SER A 1 217 ? -17.228 -19.563 -0.823 1.00 83.75 217 SER A N 1
ATOM 1718 C CA . SER A 1 217 ? -17.843 -20.661 -1.591 1.00 83.75 217 SER A CA 1
ATOM 1719 C C . SER A 1 217 ? -16.844 -21.504 -2.407 1.00 83.75 217 SER A C 1
ATOM 1721 O O . SER A 1 217 ? -17.162 -21.966 -3.499 1.00 83.75 217 SER A O 1
ATOM 1723 N N . GLY A 1 218 ? -15.629 -21.703 -1.883 1.00 79.31 218 GLY A N 1
ATOM 1724 C CA . GLY A 1 218 ? -14.564 -22.462 -2.551 1.00 79.31 218 GLY A CA 1
ATOM 1725 C C . GLY A 1 218 ? -13.754 -21.677 -3.591 1.00 79.31 218 GLY A C 1
ATOM 1726 O O . GLY A 1 218 ? -12.871 -22.259 -4.212 1.00 79.31 218 GLY A O 1
ATOM 1727 N N . ALA A 1 219 ? -14.017 -20.380 -3.764 1.00 77.06 219 ALA A N 1
ATOM 1728 C CA . ALA A 1 219 ? -13.240 -19.481 -4.613 1.00 77.06 219 ALA A CA 1
ATOM 1729 C C . ALA A 1 219 ? -12.353 -18.548 -3.775 1.00 77.06 219 ALA A C 1
ATOM 1731 O O . ALA A 1 219 ? -12.696 -18.194 -2.644 1.00 77.06 219 ALA A O 1
ATOM 1732 N N . VAL A 1 220 ? -11.226 -18.126 -4.346 1.00 79.88 220 VAL A N 1
ATOM 1733 C CA . VAL A 1 220 ? -10.380 -17.065 -3.785 1.00 79.88 220 VAL A CA 1
ATOM 1734 C C . VAL A 1 220 ? -10.938 -15.731 -4.256 1.00 79.88 220 VAL A C 1
ATOM 1736 O O . VAL A 1 220 ? -10.906 -15.454 -5.449 1.00 79.88 220 VAL A O 1
ATOM 1739 N N . CYS A 1 221 ? -11.457 -14.912 -3.348 1.00 82.38 221 CYS A N 1
ATOM 1740 C CA . CYS A 1 221 ? -12.015 -13.603 -3.668 1.00 82.38 221 CYS A CA 1
ATOM 1741 C C . CYS A 1 221 ? -11.102 -12.482 -3.175 1.00 82.38 221 CYS A C 1
ATOM 1743 O O . CYS A 1 221 ? -10.764 -12.415 -1.992 1.00 82.38 221 CYS A O 1
ATOM 1745 N N . PHE A 1 222 ? -10.748 -11.584 -4.088 1.00 81.88 222 PHE A N 1
ATOM 1746 C CA . PHE A 1 222 ? -10.060 -10.332 -3.823 1.00 81.88 222 PHE A CA 1
ATOM 1747 C C . PHE A 1 222 ? -11.094 -9.253 -3.543 1.00 81.88 222 PHE A C 1
ATOM 1749 O O . PHE A 1 222 ? -11.961 -8.979 -4.370 1.00 81.88 222 PHE A O 1
ATOM 1756 N N . HIS A 1 223 ? -10.996 -8.656 -2.368 1.00 90.69 223 HIS A N 1
ATOM 1757 C CA . HIS A 1 223 ? -11.799 -7.535 -1.913 1.00 90.69 223 HIS A CA 1
ATOM 1758 C C . HIS A 1 223 ? -10.910 -6.301 -1.989 1.00 90.69 223 HIS A C 1
ATOM 1760 O O . HIS A 1 223 ? -9.929 -6.212 -1.255 1.00 90.69 223 HIS A O 1
ATOM 1766 N N . MET A 1 224 ? -11.211 -5.391 -2.909 1.00 91.31 224 MET A N 1
ATOM 1767 C CA . MET A 1 224 ? -10.411 -4.203 -3.187 1.00 91.31 224 MET A CA 1
ATOM 1768 C C . MET A 1 224 ? -11.143 -2.954 -2.719 1.00 91.31 224 MET A C 1
ATOM 1770 O O . MET A 1 224 ? -12.277 -2.712 -3.124 1.00 91.31 224 MET A O 1
ATOM 1774 N N . TRP A 1 225 ? -10.455 -2.127 -1.943 1.00 95.06 225 TRP A N 1
ATOM 1775 C CA . TRP A 1 225 ? -10.816 -0.746 -1.658 1.00 95.06 225 TRP A CA 1
ATOM 1776 C C . TRP A 1 225 ? -9.910 0.173 -2.461 1.00 95.06 225 TRP A C 1
ATOM 1778 O O . TRP A 1 225 ? -8.710 -0.067 -2.526 1.00 95.06 225 TRP A O 1
ATOM 1788 N N . PHE A 1 226 ? -10.446 1.222 -3.069 1.00 94.19 226 PHE A N 1
ATOM 1789 C CA . PHE A 1 226 ? -9.637 2.142 -3.868 1.00 94.19 226 PHE A CA 1
ATOM 1790 C C . PHE A 1 226 ? -10.196 3.559 -3.829 1.00 94.19 226 PHE A C 1
ATOM 1792 O O . PHE A 1 226 ? -11.356 3.773 -3.481 1.00 94.19 226 PHE A O 1
ATOM 1799 N N . THR A 1 227 ? -9.374 4.542 -4.176 1.00 94.50 227 THR A N 1
ATOM 1800 C CA . THR A 1 227 ? -9.771 5.950 -4.152 1.00 94.50 227 THR A CA 1
ATOM 1801 C C . THR A 1 227 ? -10.346 6.363 -5.503 1.00 94.50 227 THR A C 1
ATOM 1803 O O . THR A 1 227 ? -9.709 6.151 -6.536 1.00 94.50 227 THR A O 1
ATOM 1806 N N . GLY A 1 228 ? -11.517 7.004 -5.482 1.00 95.31 228 GLY A N 1
ATOM 1807 C CA . GLY A 1 228 ? -12.097 7.724 -6.615 1.00 95.31 228 GLY A CA 1
ATOM 1808 C C . GLY A 1 228 ? -12.210 9.223 -6.346 1.00 95.31 228 GLY A C 1
ATOM 1809 O O . GLY A 1 228 ? -12.352 9.645 -5.198 1.00 95.31 228 GLY A O 1
ATOM 1810 N N . ASP A 1 229 ? -12.131 10.028 -7.399 1.00 94.69 229 ASP A N 1
ATOM 1811 C CA . ASP A 1 229 ? -12.350 11.479 -7.355 1.00 94.69 229 ASP A CA 1
ATOM 1812 C C . ASP A 1 229 ? -13.057 11.918 -8.648 1.00 94.69 229 ASP A C 1
ATOM 1814 O O . ASP A 1 229 ? -12.653 11.497 -9.739 1.00 94.69 229 ASP A O 1
ATOM 1818 N N . ASP A 1 230 ? -14.093 12.752 -8.534 1.00 93.06 230 ASP A N 1
ATOM 1819 C CA . ASP A 1 230 ? -14.815 13.362 -9.668 1.00 93.06 230 ASP A CA 1
ATOM 1820 C C . ASP A 1 230 ? -14.373 14.811 -9.959 1.00 93.06 230 ASP A C 1
ATOM 1822 O O . ASP A 1 230 ? -14.924 15.484 -10.830 1.00 93.06 230 ASP A O 1
ATOM 1826 N N . GLY A 1 231 ? -13.365 15.302 -9.233 1.00 92.19 231 GLY A N 1
ATOM 1827 C CA . GLY A 1 231 ? -12.867 16.675 -9.270 1.00 92.19 231 GLY A CA 1
ATOM 1828 C C . GLY A 1 231 ? -13.521 17.595 -8.235 1.00 92.19 231 GLY A C 1
ATOM 1829 O O . GLY A 1 231 ? -12.984 18.666 -7.955 1.00 92.19 231 GLY A O 1
ATOM 1830 N N . SER A 1 232 ? -14.647 17.183 -7.649 1.00 90.38 232 SER A N 1
ATOM 1831 C CA . SER A 1 232 ? -15.370 17.908 -6.595 1.00 90.38 232 SER A CA 1
ATOM 1832 C C . SER A 1 232 ? -15.381 17.141 -5.272 1.00 90.38 232 SER A C 1
ATOM 1834 O O . SER A 1 232 ? -15.282 17.746 -4.207 1.00 90.38 232 SER A O 1
ATOM 1836 N N . ASN A 1 233 ? -15.487 15.815 -5.333 1.00 85.12 233 ASN A N 1
ATOM 1837 C CA . ASN A 1 233 ? -15.598 14.915 -4.198 1.00 85.12 233 ASN A CA 1
ATOM 1838 C C . ASN A 1 233 ? -14.634 13.741 -4.347 1.00 85.12 233 ASN A C 1
ATOM 1840 O O . ASN A 1 233 ? -14.503 13.156 -5.420 1.00 85.12 233 ASN A O 1
ATOM 1844 N N . ARG A 1 234 ? -14.026 13.348 -3.226 1.00 87.31 234 ARG A N 1
ATOM 1845 C CA . ARG A 1 234 ? -13.265 12.101 -3.103 1.00 87.31 234 ARG A CA 1
ATOM 1846 C C . ARG A 1 234 ? -14.107 11.045 -2.416 1.00 87.31 234 ARG A C 1
ATOM 1848 O O . ARG A 1 234 ? -14.768 11.363 -1.433 1.00 87.31 234 ARG A O 1
ATOM 1855 N N . ALA A 1 235 ? -14.014 9.814 -2.902 1.00 86.56 235 ALA A N 1
ATOM 1856 C CA . ALA A 1 235 ? -14.737 8.668 -2.380 1.00 86.56 235 ALA A CA 1
ATOM 1857 C C . ALA A 1 235 ? -13.861 7.414 -2.300 1.00 86.56 235 ALA A C 1
ATOM 1859 O O . ALA A 1 235 ? -12.827 7.309 -2.960 1.00 86.56 235 ALA A O 1
ATOM 1860 N N . ILE A 1 236 ? -14.313 6.442 -1.505 1.00 90.69 236 ILE A N 1
ATOM 1861 C CA . ILE A 1 236 ? -13.745 5.091 -1.472 1.00 90.69 236 ILE A CA 1
ATOM 1862 C C . ILE A 1 236 ? -14.669 4.150 -2.252 1.00 90.69 236 ILE A C 1
ATOM 1864 O O . ILE A 1 236 ? -15.842 3.964 -1.903 1.00 90.69 236 ILE A O 1
ATOM 1868 N N . GLY A 1 237 ? -14.121 3.561 -3.307 1.00 88.00 237 GLY A N 1
ATOM 1869 C CA . GLY A 1 237 ? -14.709 2.461 -4.054 1.00 88.00 237 GLY A CA 1
ATOM 1870 C C . GLY A 1 237 ? -14.447 1.119 -3.396 1.00 88.00 237 GLY A C 1
ATOM 1871 O O . GLY A 1 237 ? -13.438 0.940 -2.716 1.00 88.00 237 GLY A O 1
ATOM 1872 N N . TYR A 1 238 ? -15.346 0.174 -3.640 1.00 88.44 238 TYR A N 1
ATOM 1873 C CA . TYR A 1 238 ? -15.161 -1.234 -3.331 1.00 88.44 238 TYR A CA 1
ATOM 1874 C C . TYR A 1 238 ? -15.466 -2.087 -4.545 1.00 88.44 238 TYR A C 1
ATOM 1876 O O . TYR A 1 238 ? -16.469 -1.866 -5.223 1.00 88.44 238 TYR A O 1
ATOM 1884 N N . ALA A 1 239 ? -14.613 -3.070 -4.791 1.00 81.88 239 ALA A N 1
ATOM 1885 C CA . ALA A 1 239 ? -14.787 -4.055 -5.840 1.00 81.88 239 ALA A CA 1
ATOM 1886 C C . ALA A 1 239 ? -14.428 -5.450 -5.326 1.00 81.88 239 ALA A C 1
ATOM 1888 O O . ALA A 1 239 ? -13.538 -5.613 -4.491 1.00 81.88 239 ALA A O 1
ATOM 1889 N N . VAL A 1 240 ? -15.110 -6.462 -5.863 1.00 81.81 240 VAL A N 1
ATOM 1890 C CA . VAL A 1 240 ? -14.815 -7.873 -5.598 1.00 81.81 240 VAL A CA 1
ATOM 1891 C C . VAL A 1 240 ? -14.590 -8.603 -6.910 1.00 81.81 240 VAL A C 1
ATOM 1893 O O . VAL A 1 240 ? -15.366 -8.438 -7.850 1.00 81.81 240 VAL A O 1
ATOM 1896 N N . GLY A 1 241 ? -13.553 -9.434 -6.952 1.00 74.25 241 GLY A N 1
ATOM 1897 C CA . GLY A 1 241 ? -13.305 -10.385 -8.033 1.00 74.25 241 GLY A CA 1
ATOM 1898 C C . GLY A 1 241 ? -12.881 -11.725 -7.456 1.00 74.25 241 GLY A C 1
ATOM 1899 O O . GLY A 1 241 ? -12.122 -11.762 -6.492 1.00 74.25 241 GLY A O 1
ATOM 1900 N N . CYS A 1 242 ? -13.379 -12.829 -8.014 1.00 74.56 242 CYS A N 1
ATOM 1901 C CA . CYS A 1 242 ? -13.125 -14.163 -7.475 1.00 74.56 242 CYS A CA 1
ATOM 1902 C C . CYS A 1 242 ? -12.507 -15.090 -8.523 1.00 74.56 242 CYS A C 1
ATOM 1904 O O . CYS A 1 242 ? -13.030 -15.229 -9.624 1.00 74.56 242 CYS A O 1
ATOM 1906 N N . MET A 1 243 ? -11.448 -15.800 -8.145 1.00 66.38 243 MET A N 1
ATOM 1907 C CA . MET A 1 243 ? -10.838 -16.871 -8.930 1.00 66.38 243 MET A CA 1
ATOM 1908 C C . MET A 1 243 ? -11.401 -18.222 -8.493 1.00 66.38 243 MET A C 1
ATOM 1910 O O . MET A 1 243 ? -11.305 -18.608 -7.324 1.00 66.38 243 MET A O 1
ATOM 1914 N N . ARG A 1 244 ? -11.992 -18.958 -9.440 1.00 60.28 244 ARG A N 1
ATOM 1915 C CA . ARG A 1 244 ? -12.590 -20.286 -9.200 1.00 60.28 244 ARG A CA 1
ATOM 1916 C C . ARG A 1 244 ? -11.608 -21.451 -9.390 1.00 60.28 244 ARG A C 1
ATOM 1918 O O . ARG A 1 244 ? -11.942 -22.581 -9.053 1.00 60.28 244 ARG A O 1
ATOM 1925 N N . SER A 1 245 ? -10.412 -21.192 -9.914 1.00 56.12 245 SER A N 1
ATOM 1926 C CA . SER A 1 245 ? -9.344 -22.176 -10.113 1.00 56.12 245 SER A CA 1
ATOM 1927 C C . SER A 1 245 ? -7.982 -21.488 -9.989 1.00 56.12 245 SER A C 1
ATOM 1929 O O . SER A 1 245 ? -7.792 -20.409 -10.538 1.00 56.12 245 SER A O 1
ATOM 1931 N N . LEU A 1 246 ? -7.048 -22.119 -9.268 1.00 51.81 246 LEU A N 1
ATOM 1932 C CA . LEU A 1 246 ? -5.640 -21.709 -9.146 1.00 51.81 246 LEU A CA 1
ATOM 1933 C C . LEU A 1 246 ? -4.837 -22.177 -10.378 1.00 51.81 246 LEU A C 1
ATOM 1935 O O . LEU A 1 246 ? -3.965 -23.038 -10.270 1.00 51.81 246 LEU A O 1
ATOM 1939 N N . GLY A 1 247 ? -5.205 -21.705 -11.570 1.00 43.88 247 GLY A N 1
ATOM 1940 C CA . GLY A 1 247 ? -4.539 -22.039 -12.831 1.00 43.88 247 GLY A CA 1
ATOM 1941 C C . GLY A 1 247 ? -4.193 -20.785 -13.631 1.00 43.88 247 GLY A C 1
ATOM 1942 O O . GLY A 1 247 ? -4.952 -19.820 -13.608 1.00 43.88 247 GLY A O 1
ATOM 1943 N N . ARG A 1 248 ? -3.055 -20.805 -14.345 1.00 41.66 248 ARG A N 1
ATOM 1944 C CA . ARG A 1 248 ? -2.617 -19.717 -15.239 1.00 41.66 248 ARG A CA 1
ATOM 1945 C C . ARG A 1 248 ? -3.750 -19.326 -16.200 1.00 41.66 248 ARG A C 1
ATOM 1947 O O . ARG A 1 248 ? -4.132 -20.133 -17.046 1.00 41.66 248 ARG A O 1
ATOM 1954 N N . GLY A 1 249 ? -4.211 -18.078 -16.118 1.00 42.16 249 GLY A N 1
ATOM 1955 C CA . GLY A 1 249 ? -5.020 -17.440 -17.160 1.00 42.16 249 GLY A CA 1
ATOM 1956 C C . GLY A 1 249 ? -6.434 -17.029 -16.743 1.00 42.16 249 GLY A C 1
ATOM 1957 O O . GLY A 1 249 ? -7.302 -17.862 -16.506 1.00 42.16 249 GLY A O 1
ATOM 1958 N N . SER A 1 250 ? -6.649 -15.709 -16.789 1.00 42.72 250 SER A N 1
ATOM 1959 C CA . SER A 1 250 ? -7.898 -14.940 -16.660 1.00 42.72 250 SER A CA 1
ATOM 1960 C C . SER A 1 250 ? -8.646 -15.031 -15.323 1.00 42.72 250 SER A C 1
ATOM 1962 O O . SER A 1 250 ? -9.315 -16.011 -15.007 1.00 42.72 250 SER A O 1
ATOM 1964 N N . ILE A 1 251 ? -8.602 -13.926 -14.575 1.00 46.88 251 ILE A N 1
ATOM 1965 C CA . ILE A 1 251 ? -9.555 -13.641 -13.502 1.00 46.88 251 ILE A CA 1
ATOM 1966 C C . ILE A 1 251 ? -10.856 -13.177 -14.169 1.00 46.88 251 ILE A C 1
ATOM 1968 O O . ILE A 1 251 ? -10.911 -12.076 -14.715 1.00 46.88 251 ILE A O 1
ATOM 1972 N N . GLU A 1 252 ? -11.914 -13.989 -14.124 1.00 40.47 252 GLU A N 1
ATOM 1973 C CA . GLU A 1 252 ? -13.269 -13.491 -14.385 1.00 40.47 252 GLU A CA 1
ATOM 1974 C C . GLU A 1 252 ? -13.695 -12.609 -13.203 1.00 40.47 252 GLU A C 1
ATOM 1976 O O . GLU A 1 252 ? -14.183 -13.080 -12.174 1.00 40.47 252 GLU A O 1
ATOM 1981 N N . PHE A 1 253 ? -13.482 -11.300 -13.330 1.00 43.31 253 PHE A N 1
ATOM 1982 C CA . PHE A 1 253 ? -14.084 -10.327 -12.428 1.00 43.31 253 PHE A CA 1
ATOM 1983 C C . PHE A 1 253 ? -15.580 -10.232 -12.756 1.00 43.31 253 PHE A C 1
ATOM 1985 O O . PHE A 1 253 ? -15.962 -9.825 -13.850 1.00 43.31 253 PHE A O 1
ATOM 1992 N N . THR A 1 254 ? -16.449 -10.565 -11.804 1.00 40.75 254 THR A N 1
ATOM 1993 C CA . THR A 1 254 ? -17.790 -9.967 -11.741 1.00 40.75 254 THR A CA 1
ATOM 1994 C C . THR A 1 254 ? -17.683 -8.739 -10.847 1.00 40.75 254 THR A C 1
ATOM 1996 O O . THR A 1 254 ? -17.835 -8.895 -9.633 1.00 40.75 254 THR A O 1
ATOM 1999 N N . PRO A 1 255 ? -17.378 -7.542 -11.387 1.00 44.09 255 PRO A N 1
ATOM 2000 C CA . PRO A 1 255 ? -17.269 -6.349 -10.571 1.00 44.09 255 PRO A CA 1
ATOM 2001 C C . PRO A 1 255 ? -18.647 -6.035 -10.000 1.00 44.09 255 PRO A C 1
ATOM 2003 O O . PRO A 1 255 ? -19.537 -5.523 -10.674 1.00 44.09 255 PRO A O 1
ATOM 2006 N N . VAL A 1 256 ? -18.825 -6.340 -8.722 1.00 43.97 256 VAL A N 1
ATOM 2007 C CA . VAL A 1 256 ? -19.801 -5.629 -7.909 1.00 43.97 256 VAL A CA 1
ATOM 2008 C C . VAL A 1 256 ? -19.069 -4.387 -7.411 1.00 43.97 256 VAL A C 1
ATOM 2010 O O . VAL A 1 256 ? -18.497 -4.379 -6.325 1.00 43.97 256 VAL A O 1
ATOM 2013 N N . GLU A 1 257 ? -18.991 -3.373 -8.277 1.00 44.03 257 GLU A N 1
ATOM 2014 C CA . GLU A 1 257 ? -18.441 -2.063 -7.930 1.00 44.03 257 GLU A CA 1
ATOM 2015 C C . GLU A 1 257 ? -19.482 -1.324 -7.083 1.00 44.03 257 GLU A C 1
ATOM 2017 O O . GLU A 1 257 ? -20.563 -0.968 -7.559 1.00 44.03 257 GLU A O 1
ATOM 2022 N N . ILE A 1 258 ? -19.184 -1.132 -5.799 1.00 51.06 258 ILE A N 1
ATOM 2023 C CA . ILE A 1 258 ? -20.055 -0.418 -4.867 1.00 51.06 258 ILE A CA 1
ATOM 2024 C C . ILE A 1 258 ? -19.278 0.750 -4.273 1.00 51.06 258 ILE A C 1
ATOM 2026 O O . ILE A 1 258 ? -18.205 0.589 -3.698 1.00 51.06 258 ILE A O 1
ATOM 2030 N N . ARG A 1 259 ? -19.860 1.946 -4.346 1.00 45.47 259 ARG A N 1
ATOM 2031 C CA . ARG A 1 259 ? -19.401 3.104 -3.577 1.00 45.47 259 ARG A CA 1
ATOM 2032 C C . ARG A 1 259 ? -19.714 2.868 -2.094 1.00 45.47 259 ARG A C 1
ATOM 2034 O O . ARG A 1 259 ? -20.881 2.871 -1.699 1.00 45.47 259 ARG A O 1
ATOM 2041 N N . ILE A 1 260 ? -18.687 2.676 -1.263 1.00 50.09 260 ILE A N 1
ATOM 2042 C CA . ILE A 1 260 ? -18.852 2.313 0.163 1.00 50.09 260 ILE A CA 1
ATOM 2043 C C . ILE A 1 260 ? -19.504 3.427 0.973 1.00 50.09 260 ILE A C 1
ATOM 2045 O O . ILE A 1 260 ? -20.123 3.168 2.006 1.00 50.09 260 ILE A O 1
ATOM 2049 N N . GLU A 1 261 ? -19.418 4.667 0.493 1.00 45.88 261 GLU A N 1
ATOM 2050 C CA . GLU A 1 261 ? -19.971 5.825 1.192 1.00 45.88 261 GLU A CA 1
ATOM 2051 C C . GLU A 1 261 ? -21.454 5.655 1.536 1.00 45.88 261 GLU A C 1
ATOM 2053 O O . GLU A 1 261 ? -21.876 6.148 2.577 1.00 45.88 261 GLU A O 1
ATOM 2058 N N . GLN A 1 262 ? -22.213 4.865 0.761 1.00 45.12 262 GLN A N 1
ATOM 2059 C CA . GLN A 1 262 ? -23.609 4.539 1.068 1.00 45.12 262 GLN A CA 1
ATOM 2060 C C . GLN A 1 262 ? -23.784 3.408 2.097 1.00 45.12 262 GLN A C 1
ATOM 2062 O O . GLN A 1 262 ? -24.745 3.433 2.864 1.00 45.12 262 GLN A O 1
ATOM 2067 N N . GLN A 1 263 ? -22.866 2.438 2.169 1.00 47.69 263 GLN A N 1
ATOM 2068 C CA . GLN A 1 263 ? -22.960 1.308 3.108 1.00 47.69 263 GLN A CA 1
ATOM 2069 C C . GLN A 1 263 ? -22.684 1.728 4.557 1.00 47.69 263 GLN A C 1
ATOM 2071 O O . GLN A 1 263 ? -23.269 1.175 5.490 1.00 47.69 263 GLN A O 1
ATOM 2076 N N . LEU A 1 264 ? -21.837 2.742 4.756 1.00 51.22 264 LEU A N 1
ATOM 2077 C CA . LEU A 1 264 ? -21.518 3.256 6.088 1.00 51.22 264 LEU A CA 1
ATOM 2078 C C . LEU A 1 264 ? -22.530 4.266 6.617 1.00 51.22 264 LEU A C 1
ATOM 2080 O O . LEU A 1 264 ? -22.483 4.549 7.804 1.00 51.22 264 LEU A O 1
ATOM 2084 N N . ILE A 1 265 ? -23.477 4.764 5.814 1.00 63.56 265 ILE A N 1
ATOM 2085 C CA . ILE A 1 265 ? -24.524 5.675 6.311 1.00 63.56 265 ILE A CA 1
ATOM 2086 C C . ILE A 1 265 ? -25.310 5.018 7.447 1.00 63.56 265 ILE A C 1
ATOM 2088 O O . ILE A 1 265 ? -25.564 5.661 8.460 1.00 63.56 265 ILE A O 1
ATOM 2092 N N . SER A 1 266 ? -25.655 3.735 7.323 1.00 68.06 266 SER A N 1
ATOM 2093 C CA . SER A 1 266 ? -26.380 3.012 8.375 1.00 68.06 266 SER A CA 1
ATOM 2094 C C . SER A 1 266 ? -25.554 2.872 9.657 1.00 68.06 266 SER A C 1
ATOM 2096 O O . SER A 1 266 ? -26.080 3.090 10.746 1.00 68.06 266 SER A O 1
ATOM 2098 N N . LEU A 1 267 ? -24.255 2.568 9.542 1.00 65.75 267 LEU A N 1
ATOM 2099 C CA . LEU A 1 267 ? -23.354 2.484 10.696 1.00 65.75 267 LEU A CA 1
ATOM 2100 C C . LEU A 1 267 ? -23.099 3.862 11.320 1.00 65.75 267 LEU A C 1
ATOM 2102 O O . LEU A 1 267 ? -23.122 4.000 12.539 1.00 65.75 267 LEU A O 1
ATOM 2106 N N . ALA A 1 268 ? -22.909 4.882 10.488 1.00 69.00 268 ALA A N 1
ATOM 2107 C CA . ALA A 1 268 ? -22.732 6.264 10.899 1.00 69.00 268 ALA A CA 1
ATOM 2108 C C . ALA A 1 268 ? -23.967 6.773 11.639 1.00 69.00 268 ALA A C 1
ATOM 2110 O O . ALA A 1 268 ? -23.822 7.379 12.689 1.00 69.00 268 ALA A O 1
ATOM 2111 N N . ARG A 1 269 ? -25.177 6.473 11.145 1.00 78.56 269 ARG A N 1
ATOM 2112 C CA . ARG A 1 269 ? -26.440 6.786 11.832 1.00 78.56 269 ARG A CA 1
ATOM 2113 C C . ARG A 1 269 ? -26.554 6.057 13.161 1.00 78.56 269 ARG A C 1
ATOM 2115 O O . ARG A 1 269 ? -26.901 6.685 14.149 1.00 78.56 269 ARG A O 1
ATOM 2122 N N . TYR A 1 270 ? -26.230 4.765 13.199 1.00 73.25 270 TYR A N 1
ATOM 2123 C CA . TYR A 1 270 ? -26.231 3.998 14.445 1.00 73.25 270 TYR A CA 1
ATOM 2124 C C . TYR A 1 270 ? -25.269 4.598 15.481 1.00 73.25 270 TYR A C 1
ATOM 2126 O O . TYR A 1 270 ? -25.639 4.808 16.636 1.00 73.25 270 TYR A O 1
ATOM 2134 N N . ASN A 1 271 ? -24.042 4.920 15.067 1.00 71.19 271 ASN A N 1
ATOM 2135 C CA . ASN A 1 271 ? -23.056 5.530 15.950 1.00 71.19 271 ASN A CA 1
ATOM 2136 C C . ASN A 1 271 ? -23.444 6.961 16.328 1.00 71.19 271 ASN A C 1
ATOM 2138 O O . ASN A 1 271 ? -23.305 7.308 17.490 1.00 71.19 271 ASN A O 1
ATOM 2142 N N . ALA A 1 272 ? -23.987 7.769 15.417 1.00 80.00 272 ALA A N 1
ATOM 2143 C CA . ALA A 1 272 ? -24.493 9.102 15.735 1.00 80.00 272 ALA A CA 1
ATOM 2144 C C . ALA A 1 272 ? -25.638 9.024 16.752 1.00 80.00 272 ALA A C 1
ATOM 2146 O O . ALA A 1 272 ? -25.583 9.704 17.764 1.00 80.00 272 ALA A O 1
ATOM 2147 N N . GLN A 1 273 ? -26.604 8.124 16.576 1.00 82.94 273 GLN A N 1
ATOM 2148 C CA . GLN A 1 273 ? -27.674 7.911 17.551 1.00 82.94 273 GLN A CA 1
ATOM 2149 C C . GLN A 1 273 ? -27.110 7.524 18.928 1.00 82.94 273 GLN A C 1
ATOM 2151 O O . GLN A 1 273 ? -27.441 8.116 19.954 1.00 82.94 273 GLN A O 1
ATOM 2156 N N . ARG A 1 274 ? -26.195 6.551 18.969 1.00 77.00 274 ARG A N 1
ATOM 2157 C CA . ARG A 1 274 ? -25.580 6.104 20.224 1.00 77.00 274 ARG A CA 1
ATOM 2158 C C . ARG A 1 274 ? -24.752 7.204 20.897 1.00 77.00 274 ARG A C 1
ATOM 2160 O O . ARG A 1 274 ? -24.837 7.369 22.107 1.00 77.00 274 ARG A O 1
ATOM 2167 N N . CYS A 1 275 ? -23.919 7.902 20.135 1.00 81.31 275 CYS A N 1
ATOM 2168 C CA . CYS A 1 275 ? -22.928 8.835 20.663 1.00 81.31 275 CYS A CA 1
ATOM 2169 C C . CYS A 1 275 ? -23.500 10.235 20.886 1.00 81.31 275 CYS A C 1
ATOM 2171 O O . CYS A 1 275 ? -23.091 10.900 21.818 1.00 81.31 275 CYS A O 1
ATOM 2173 N N . CYS A 1 276 ? -24.416 10.699 20.041 1.00 85.56 276 CYS A N 1
ATOM 2174 C CA . CYS A 1 276 ? -24.895 12.080 20.046 1.00 85.56 276 CYS A CA 1
ATOM 2175 C C . CYS A 1 276 ? -26.258 12.263 20.694 1.00 85.56 276 CYS A C 1
ATOM 2177 O O . CYS A 1 276 ? -26.542 13.364 21.149 1.00 85.56 276 CYS A O 1
ATOM 2179 N N . GLU A 1 277 ? -27.086 11.219 20.739 1.00 87.75 277 GLU A N 1
ATOM 2180 C CA . GLU A 1 277 ? -28.377 11.279 21.427 1.00 87.75 277 GLU A CA 1
ATOM 2181 C C . GLU A 1 277 ? -28.239 10.637 22.806 1.00 87.75 277 GLU A C 1
ATOM 2183 O O . GLU A 1 277 ? -28.367 11.311 23.820 1.00 87.75 277 GLU A O 1
ATOM 2188 N N . LYS A 1 278 ? -27.862 9.353 22.868 1.00 86.81 278 LYS A N 1
ATOM 2189 C CA . LYS A 1 278 ? -27.874 8.618 24.140 1.00 86.81 278 LYS A CA 1
ATOM 2190 C C . LYS A 1 278 ? -26.851 9.129 25.162 1.00 86.81 278 LYS A C 1
ATOM 2192 O O . LYS A 1 278 ? -27.173 9.222 26.339 1.00 86.81 278 LYS A O 1
ATOM 2197 N N . TYR A 1 279 ? -25.615 9.421 24.753 1.00 88.56 279 TYR A N 1
ATOM 2198 C CA . TYR A 1 279 ? -24.607 9.920 25.703 1.00 88.56 279 TYR A CA 1
ATOM 2199 C C . TYR A 1 279 ? -24.887 11.363 26.137 1.00 88.56 279 TYR A C 1
ATOM 2201 O O . TYR A 1 279 ? -24.652 11.697 27.295 1.00 88.56 279 TYR A O 1
ATOM 2209 N N . GLU A 1 280 ? -25.440 12.186 25.243 1.00 92.94 280 GLU A N 1
ATOM 2210 C CA . GLU A 1 280 ? -25.912 13.536 25.568 1.00 92.94 280 GLU A CA 1
ATOM 2211 C C . GLU A 1 280 ? -27.051 13.481 26.594 1.00 92.94 280 GLU A C 1
ATOM 2213 O O . GLU A 1 280 ? -27.018 14.207 27.583 1.00 92.94 280 GLU A O 1
ATOM 2218 N N . GLU A 1 281 ? -28.026 12.584 26.417 1.00 95.00 281 GLU A N 1
ATOM 2219 C CA . GLU A 1 281 ? -29.099 12.362 27.394 1.00 95.00 281 GLU A CA 1
ATOM 2220 C C . GLU A 1 281 ? -28.544 11.982 28.773 1.00 95.00 281 GLU A C 1
ATOM 2222 O O . GLU A 1 281 ? -28.938 12.577 29.779 1.00 95.00 281 GLU A O 1
ATOM 2227 N N . THR A 1 282 ? -27.596 11.039 28.833 1.00 93.75 282 THR A N 1
ATOM 2228 C CA . THR A 1 282 ? -26.950 10.652 30.097 1.00 93.75 282 THR A CA 1
ATOM 2229 C C . THR A 1 282 ? -26.201 11.827 30.728 1.00 93.75 282 THR A C 1
ATOM 2231 O O . THR A 1 282 ? -26.352 12.078 31.924 1.00 93.75 282 THR A O 1
ATOM 2234 N N . ALA A 1 283 ? -25.426 12.575 29.937 1.00 92.56 283 ALA A N 1
ATOM 2235 C CA . ALA A 1 283 ? -24.660 13.716 30.428 1.00 92.56 283 ALA A CA 1
ATOM 2236 C C . ALA A 1 283 ? -25.584 14.810 30.980 1.00 92.56 283 ALA A C 1
ATOM 2238 O O . ALA A 1 283 ? -25.347 15.326 32.069 1.00 92.56 283 ALA A O 1
ATOM 2239 N N . LEU A 1 284 ? -26.679 15.121 30.280 1.00 94.81 284 LEU A N 1
ATOM 2240 C CA . LEU A 1 284 ? -27.688 16.076 30.741 1.00 94.81 284 LEU A CA 1
ATOM 2241 C C . LEU A 1 284 ? -28.388 15.616 32.026 1.00 94.81 284 LEU A C 1
ATOM 2243 O O . LEU A 1 284 ? -28.655 16.452 32.890 1.00 94.81 284 LEU A O 1
ATOM 2247 N N . SER A 1 285 ? -28.655 14.314 32.175 1.00 95.62 285 SER A N 1
ATOM 2248 C CA . SER A 1 285 ? -29.217 13.753 33.411 1.00 95.62 285 SER A CA 1
ATOM 2249 C C . SER A 1 285 ? -28.276 13.976 34.594 1.00 95.62 285 SER A C 1
ATOM 2251 O O . SER A 1 285 ? -28.688 14.552 35.599 1.00 95.62 285 SER A O 1
ATOM 2253 N N . LEU A 1 286 ? -26.998 13.610 34.451 1.00 94.12 286 LEU A N 1
ATOM 2254 C CA . LEU A 1 286 ? -25.993 13.790 35.504 1.00 94.12 286 LEU A CA 1
ATOM 2255 C C . LEU A 1 286 ? -25.778 15.268 35.848 1.00 94.12 286 LEU A C 1
ATOM 2257 O O . LEU A 1 286 ? -25.754 15.631 37.020 1.00 94.12 286 LEU A O 1
ATOM 2261 N N . LEU A 1 287 ? -25.691 16.148 34.845 1.00 95.50 287 LEU A N 1
ATOM 2262 C CA . LEU A 1 287 ? -25.601 17.596 35.070 1.00 95.50 287 LEU A CA 1
ATOM 2263 C C . LEU A 1 287 ? -26.822 18.134 35.834 1.00 95.50 287 LEU A C 1
ATOM 2265 O O . LEU A 1 287 ? -26.681 19.013 36.685 1.00 95.50 287 LEU A O 1
ATOM 2269 N N . SER A 1 288 ? -28.020 17.614 35.547 1.00 93.81 288 SER A N 1
ATOM 2270 C CA . SER A 1 288 ? -29.239 17.997 36.262 1.00 93.81 288 SER A CA 1
ATOM 2271 C C . SER A 1 288 ? -29.243 17.518 37.715 1.00 93.81 288 SER A C 1
ATOM 2273 O O . SER A 1 288 ? -29.779 18.222 38.569 1.00 93.81 288 SER A O 1
ATOM 2275 N N . GLU A 1 289 ? -28.692 16.337 37.996 1.00 92.50 289 GLU A N 1
ATOM 2276 C CA . GLU A 1 289 ? -28.592 15.777 39.350 1.00 92.50 289 GLU A CA 1
ATOM 2277 C C . GLU A 1 289 ? -27.551 16.514 40.198 1.00 92.50 289 GLU A C 1
ATOM 2279 O O . GLU A 1 289 ? -27.825 16.876 41.342 1.00 92.50 289 GLU A O 1
ATOM 2284 N N . LEU A 1 290 ? -26.380 16.787 39.620 1.00 92.75 290 LEU A N 1
ATOM 2285 C CA . LEU A 1 290 ? -25.284 17.508 40.271 1.00 92.75 290 LEU A CA 1
ATOM 2286 C C . LEU A 1 290 ? -25.624 18.979 40.533 1.00 92.75 290 LEU A C 1
ATOM 2288 O O . LEU A 1 290 ? -25.149 19.574 41.505 1.00 92.75 290 LEU A O 1
ATOM 2292 N N . GLY A 1 291 ? -26.422 19.582 39.649 1.00 90.62 291 GLY A N 1
ATOM 2293 C CA . GLY A 1 291 ? -26.576 21.028 39.589 1.00 90.62 291 GLY A CA 1
ATOM 2294 C C . GLY A 1 291 ? -25.262 21.729 39.220 1.00 90.62 291 GLY A C 1
ATOM 2295 O O . GLY A 1 291 ? -24.250 21.112 38.897 1.00 90.62 291 GLY A O 1
ATOM 2296 N N . ALA A 1 292 ? -25.266 23.061 39.249 1.00 88.81 292 ALA A N 1
ATOM 2297 C CA . ALA A 1 292 ? -24.061 23.826 38.948 1.00 88.81 292 ALA A CA 1
ATOM 2298 C C . ALA A 1 292 ? -23.041 23.713 40.093 1.00 88.81 292 ALA A C 1
ATOM 2300 O O . ALA A 1 292 ? -23.294 24.189 41.202 1.00 88.81 292 ALA A O 1
ATOM 2301 N N . LEU A 1 293 ? -21.871 23.145 39.799 1.00 91.50 293 LEU A N 1
ATOM 2302 C CA . LEU A 1 293 ? -20.754 23.039 40.736 1.00 91.50 293 LEU A CA 1
ATOM 2303 C C . LEU A 1 293 ? -19.637 24.014 40.361 1.00 91.50 293 LEU A C 1
ATOM 2305 O O . LEU A 1 293 ? -19.226 24.099 39.203 1.00 91.50 293 LEU A O 1
ATOM 2309 N N . ASP A 1 294 ? -19.088 24.714 41.354 1.00 92.00 294 ASP A N 1
ATOM 2310 C CA . ASP A 1 294 ? -17.891 25.540 41.171 1.00 92.00 294 ASP A CA 1
ATOM 2311 C C . ASP A 1 294 ? -16.614 24.702 41.335 1.00 92.00 294 ASP A C 1
ATOM 2313 O O . ASP A 1 294 ? -15.818 24.908 42.251 1.00 92.00 294 ASP A O 1
ATOM 2317 N N . ARG A 1 295 ? -16.459 23.692 40.471 1.00 92.44 295 ARG A N 1
ATOM 2318 C CA . ARG A 1 295 ? -15.311 22.777 40.472 1.00 92.44 295 ARG A CA 1
ATOM 2319 C C . ARG A 1 295 ? -14.595 22.767 39.116 1.00 92.44 295 ARG A C 1
ATOM 2321 O O . ARG A 1 295 ? -15.278 22.791 38.088 1.00 92.44 295 ARG A O 1
ATOM 2328 N N . PRO A 1 296 ? -13.249 22.756 39.078 1.00 94.94 296 PRO A N 1
ATOM 2329 C CA . PRO A 1 296 ? -12.488 22.678 37.829 1.00 94.94 296 PRO A CA 1
ATOM 2330 C C . PRO A 1 296 ? -12.889 21.493 36.944 1.00 94.94 296 PRO A C 1
ATOM 2332 O O . PRO A 1 296 ? -13.092 21.679 35.747 1.00 94.94 296 PRO A O 1
ATOM 2335 N N . GLU A 1 297 ? -13.092 20.323 37.544 1.00 95.19 297 GLU A N 1
ATOM 2336 C CA . GLU A 1 297 ? -13.454 19.069 36.876 1.00 95.19 297 GLU A CA 1
ATOM 2337 C C . GLU A 1 297 ? -14.838 19.185 36.223 1.00 95.19 297 GLU A C 1
ATOM 2339 O O . GLU A 1 297 ? -15.037 18.815 35.069 1.00 95.19 297 GLU A O 1
ATOM 2344 N N . TYR A 1 298 ? -15.792 19.820 36.913 1.00 95.38 298 TYR A N 1
ATOM 2345 C CA . TYR A 1 298 ? -17.124 20.083 36.363 1.00 95.38 298 TYR A CA 1
ATOM 2346 C C . TYR A 1 298 ? -17.057 20.986 35.120 1.00 95.38 298 TYR A C 1
ATOM 2348 O O . TYR A 1 298 ? -17.744 20.745 34.127 1.00 95.38 298 TYR A O 1
ATOM 2356 N N . ARG A 1 299 ? -16.197 22.015 35.130 1.00 96.88 299 ARG A N 1
ATOM 2357 C CA . ARG A 1 299 ? -15.991 22.883 33.955 1.00 96.88 299 ARG A CA 1
ATOM 2358 C C . ARG A 1 299 ? -15.301 22.144 32.807 1.00 96.88 299 ARG A C 1
ATOM 2360 O O . ARG A 1 299 ? -15.613 22.412 31.650 1.00 96.88 299 ARG A O 1
ATOM 2367 N N . GLU A 1 300 ? -14.385 21.232 33.115 1.00 96.75 300 GLU A N 1
ATOM 2368 C CA . GLU A 1 300 ? -13.733 20.377 32.122 1.00 96.75 300 GLU A CA 1
ATOM 2369 C C . GLU A 1 300 ? -14.738 19.427 31.452 1.00 96.75 300 GLU A C 1
ATOM 2371 O O . GLU A 1 300 ? -14.792 19.361 30.223 1.00 96.75 300 GLU A O 1
ATOM 2376 N N . ALA A 1 301 ? -15.620 18.791 32.229 1.00 96.06 301 ALA A N 1
ATOM 2377 C CA . ALA A 1 301 ? -16.701 17.966 31.692 1.00 96.06 301 ALA A CA 1
ATOM 2378 C C . ALA A 1 301 ? -17.621 18.757 30.743 1.00 96.06 301 ALA A C 1
ATOM 2380 O O . ALA A 1 301 ? -17.933 18.290 29.646 1.00 96.06 301 ALA A O 1
ATOM 2381 N N . LEU A 1 302 ? -18.002 19.988 31.114 1.00 97.00 302 LEU A N 1
ATOM 2382 C CA . LEU A 1 302 ? -18.779 20.874 30.237 1.00 97.00 302 LEU A CA 1
ATOM 2383 C C . LEU A 1 302 ? -18.045 21.184 28.926 1.00 97.00 302 LEU A C 1
ATOM 2385 O O . LEU A 1 302 ? -18.662 21.199 27.860 1.00 97.00 302 LEU A O 1
ATOM 2389 N N . HIS A 1 303 ? -16.730 21.394 28.989 1.00 96.81 303 HIS A N 1
ATOM 2390 C CA . HIS A 1 303 ? -15.922 21.647 27.803 1.00 96.81 303 HIS A CA 1
ATOM 2391 C C . HIS A 1 303 ? -15.901 20.446 26.846 1.00 96.81 303 HIS A C 1
ATOM 2393 O O . HIS A 1 303 ? -16.078 20.621 25.637 1.00 96.81 303 HIS A O 1
ATOM 2399 N N . TYR A 1 304 ? -15.747 19.226 27.369 1.00 95.88 304 TYR A N 1
ATOM 2400 C CA . TYR A 1 304 ? -15.831 18.010 26.558 1.00 95.88 30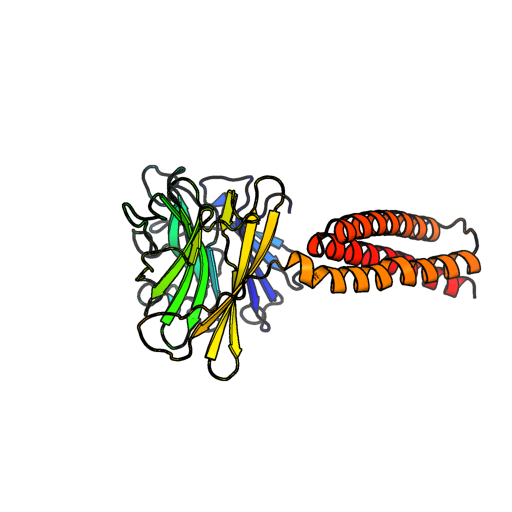4 TYR A CA 1
ATOM 2401 C C . TYR A 1 304 ? -17.212 17.844 25.907 1.00 95.88 304 TYR A C 1
ATOM 2403 O O . TYR A 1 304 ? -17.287 17.531 24.717 1.00 95.88 304 TYR A O 1
ATOM 2411 N N . ILE A 1 305 ? -18.296 18.138 26.632 1.00 97.25 305 ILE A N 1
ATOM 2412 C CA . ILE A 1 305 ? -19.671 18.096 26.101 1.00 97.25 305 ILE A CA 1
ATOM 2413 C C . ILE A 1 305 ? -19.854 19.083 24.938 1.00 97.25 305 ILE A C 1
ATOM 2415 O O . ILE A 1 305 ? -20.391 18.719 23.891 1.00 97.25 305 ILE A O 1
ATOM 2419 N N . GLU A 1 306 ? -19.380 20.325 25.062 1.00 97.12 306 GLU A N 1
ATOM 2420 C CA . GLU A 1 306 ? -19.473 21.316 23.976 1.00 97.12 306 GLU A CA 1
ATOM 2421 C C . GLU A 1 306 ? -18.711 20.885 22.713 1.00 97.12 306 GLU A C 1
ATOM 2423 O O . GLU A 1 306 ? -19.207 21.029 21.584 1.00 97.12 306 GLU A O 1
ATOM 2428 N N . GLN A 1 307 ? -17.519 20.307 22.884 1.00 94.50 307 GLN A N 1
ATOM 2429 C CA . GLN A 1 307 ? -16.767 19.747 21.764 1.00 94.50 307 GLN A CA 1
ATOM 2430 C C . GLN A 1 307 ? -17.502 18.559 21.132 1.00 94.50 307 GLN A C 1
ATOM 2432 O O . GLN A 1 307 ? -17.594 18.478 19.902 1.00 94.50 307 GLN A O 1
ATOM 2437 N N . ALA A 1 308 ? -18.067 17.665 21.949 1.00 94.25 308 ALA A N 1
ATOM 2438 C CA . ALA A 1 308 ? -18.810 16.503 21.478 1.00 94.25 308 ALA A CA 1
ATOM 2439 C C . ALA A 1 308 ? -20.015 16.924 20.622 1.00 94.25 308 ALA A C 1
ATOM 2441 O O . ALA A 1 308 ? -20.175 16.441 19.498 1.00 94.25 308 ALA A O 1
ATOM 2442 N N . ARG A 1 309 ? -20.793 17.916 21.076 1.00 97.31 309 ARG A N 1
ATOM 2443 C CA . ARG A 1 309 ? -21.914 18.508 20.320 1.00 97.31 309 ARG A CA 1
ATOM 2444 C C . ARG A 1 309 ? -21.487 19.060 18.960 1.00 97.31 309 ARG A C 1
ATOM 2446 O O . ARG A 1 309 ? -22.180 18.857 17.962 1.00 97.31 309 ARG A O 1
ATOM 2453 N N . THR A 1 310 ? -20.324 19.707 18.889 1.00 95.31 310 THR A N 1
ATOM 2454 C CA . THR A 1 310 ? -19.772 20.210 17.618 1.00 95.31 310 THR A CA 1
ATOM 2455 C C . THR A 1 310 ? -19.499 19.069 16.634 1.00 95.31 310 THR A C 1
ATOM 2457 O O . THR A 1 310 ? -19.811 19.179 15.445 1.00 95.31 310 THR A O 1
ATOM 2460 N N . TYR A 1 311 ? -18.943 17.953 17.110 1.00 88.94 311 TYR A N 1
ATOM 2461 C CA . TYR A 1 311 ? -18.744 16.761 16.284 1.00 88.94 311 TYR A CA 1
ATOM 2462 C C . TYR A 1 311 ? -20.059 16.090 15.886 1.00 88.94 311 TYR A C 1
ATOM 2464 O O . TYR A 1 311 ? -20.167 15.609 14.758 1.00 88.94 311 TYR A O 1
ATOM 2472 N N . CYS A 1 312 ? -21.070 16.112 16.750 1.00 91.38 312 CYS A N 1
ATOM 2473 C CA . CYS A 1 312 ? -22.400 15.597 16.441 1.00 91.38 312 CYS A CA 1
ATOM 2474 C C . CYS A 1 312 ? -23.085 16.356 15.302 1.00 91.38 312 CYS A C 1
ATOM 2476 O O . CYS A 1 312 ? -23.602 15.725 14.380 1.00 91.38 312 CYS A O 1
ATOM 2478 N N . ILE A 1 313 ? -23.012 17.692 15.299 1.00 94.81 313 ILE A N 1
ATOM 2479 C CA . ILE A 1 313 ? -23.524 18.516 14.192 1.00 94.81 313 ILE A CA 1
ATOM 2480 C C . ILE A 1 313 ? -22.808 18.149 12.885 1.00 94.81 313 ILE A C 1
ATOM 2482 O O . ILE A 1 313 ? -23.457 17.801 11.899 1.00 94.81 313 ILE A O 1
ATOM 2486 N N . LYS A 1 314 ? -21.467 18.120 12.898 1.00 87.06 314 LYS A N 1
ATOM 2487 C CA . LYS A 1 314 ? -20.671 17.730 11.720 1.00 87.06 314 LYS A CA 1
ATOM 2488 C C . LYS A 1 314 ? -21.024 16.329 11.225 1.00 87.06 314 LYS A C 1
ATOM 2490 O O . LYS A 1 314 ? -21.141 16.118 10.022 1.00 87.06 314 LYS A O 1
ATOM 2495 N N . SER A 1 315 ? -21.193 15.376 12.142 1.00 85.44 315 SER A N 1
ATOM 2496 C CA . SER A 1 315 ? -21.589 14.007 11.815 1.00 85.44 315 SER A CA 1
ATOM 2497 C C . SER A 1 315 ? -22.930 13.987 11.083 1.00 85.44 315 SER A C 1
ATOM 2499 O O . SER A 1 315 ? -23.021 13.401 10.006 1.00 85.44 315 SER A O 1
ATOM 2501 N N . SER A 1 316 ? -23.938 14.690 11.606 1.00 89.25 316 SER A N 1
ATOM 2502 C CA . SER A 1 316 ? -25.264 14.794 10.990 1.00 89.25 316 SER A CA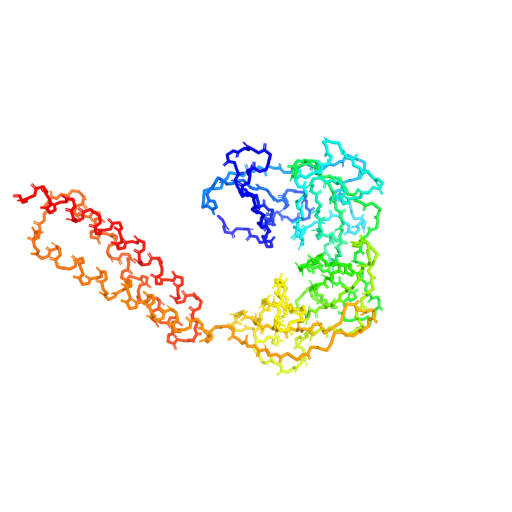 1
ATOM 2503 C C . SER A 1 316 ? -25.213 15.380 9.574 1.00 89.25 316 SER A C 1
ATOM 2505 O O . SER A 1 316 ? -25.796 14.807 8.647 1.00 89.25 316 SER A O 1
ATOM 2507 N N . ASP A 1 317 ? -24.476 16.475 9.374 1.00 85.88 317 ASP A N 1
ATOM 2508 C CA . ASP A 1 317 ? -24.347 17.132 8.066 1.00 85.88 317 ASP A CA 1
ATOM 2509 C C . ASP A 1 317 ? -23.652 16.222 7.037 1.00 85.88 317 ASP A C 1
ATOM 2511 O O . ASP A 1 317 ? -24.091 16.090 5.888 1.00 85.88 317 ASP A O 1
ATOM 2515 N N . LEU A 1 318 ? -22.590 15.530 7.459 1.00 76.81 318 LEU A N 1
ATOM 2516 C CA . LEU A 1 318 ? -21.843 14.588 6.622 1.00 76.81 318 LEU A CA 1
ATOM 2517 C C . LEU A 1 318 ? -22.680 13.352 6.271 1.00 76.81 318 LEU A C 1
ATOM 2519 O O . LEU A 1 318 ? -22.703 12.930 5.117 1.00 76.81 318 LEU A O 1
ATOM 2523 N N . ILE A 1 319 ? -23.433 12.803 7.227 1.00 74.75 319 ILE A N 1
ATOM 2524 C CA . ILE A 1 319 ? -24.349 11.678 6.983 1.00 74.75 319 ILE A CA 1
ATOM 2525 C C . ILE A 1 319 ? -25.453 12.089 6.001 1.00 74.75 319 ILE A C 1
ATOM 2527 O O . ILE A 1 319 ? -25.778 11.328 5.088 1.00 74.75 319 ILE A O 1
ATOM 2531 N N . THR A 1 320 ? -26.021 13.286 6.168 1.00 82.06 320 THR A N 1
ATOM 2532 C CA . THR A 1 320 ? -27.109 13.808 5.322 1.00 82.06 320 THR A CA 1
ATOM 2533 C C . THR A 1 320 ? -26.644 14.077 3.893 1.00 82.06 320 THR A C 1
ATOM 2535 O O . THR A 1 320 ? -27.373 13.794 2.945 1.00 82.06 320 THR A O 1
ATOM 2538 N N . SER A 1 321 ? -25.408 14.550 3.724 1.00 73.56 321 SER A N 1
ATOM 2539 C CA . SER A 1 321 ? -24.779 14.746 2.410 1.00 73.56 321 SER A CA 1
ATOM 2540 C C . SER A 1 321 ? -24.265 13.451 1.763 1.00 73.56 321 SER A C 1
ATOM 2542 O O . SER A 1 321 ? -23.742 13.484 0.651 1.00 73.56 321 SER A O 1
ATOM 2544 N N . GLY A 1 322 ? -24.449 12.297 2.414 1.00 57.16 322 GLY A N 1
ATOM 2545 C CA . GLY A 1 322 ? -24.084 10.985 1.876 1.00 57.16 322 GLY A CA 1
ATOM 2546 C C . GLY A 1 322 ? -22.642 10.558 2.154 1.00 57.16 322 GLY A C 1
ATOM 2547 O O . GLY A 1 322 ? -22.223 9.505 1.679 1.00 57.16 322 GLY A O 1
ATOM 2548 N N . ASN A 1 323 ? -21.892 11.319 2.954 1.00 62.66 323 ASN A N 1
ATOM 2549 C CA . ASN A 1 323 ? -20.544 10.973 3.393 1.00 62.66 323 ASN A CA 1
ATOM 2550 C C . ASN A 1 323 ? -20.587 10.164 4.703 1.00 62.66 323 ASN A C 1
ATOM 2552 O O . ASN A 1 323 ? -20.262 10.653 5.790 1.00 62.66 323 ASN A O 1
ATOM 2556 N N . GLY A 1 324 ? -21.001 8.896 4.602 1.00 61.91 324 GLY A N 1
ATOM 2557 C CA . GLY A 1 324 ? -21.107 7.995 5.754 1.00 61.91 324 GLY A CA 1
ATOM 2558 C C . GLY A 1 324 ? -19.774 7.735 6.471 1.00 61.91 324 GLY A C 1
ATOM 2559 O O . GLY A 1 324 ? -19.769 7.545 7.682 1.00 61.91 324 GLY A O 1
ATOM 2560 N N . VAL A 1 325 ? -18.636 7.772 5.767 1.00 59.41 325 VAL A N 1
ATOM 2561 C CA . VAL A 1 325 ? -17.300 7.552 6.357 1.00 59.41 325 VAL A CA 1
ATOM 2562 C C . VAL A 1 325 ? -16.929 8.694 7.302 1.00 59.41 325 VAL A C 1
ATOM 2564 O O . VAL A 1 325 ? -16.668 8.462 8.484 1.00 59.41 325 VAL A O 1
ATOM 2567 N N . ALA A 1 326 ? -16.932 9.932 6.797 1.00 64.81 326 ALA A N 1
ATOM 2568 C CA . ALA A 1 326 ? -16.583 11.101 7.598 1.00 64.81 326 ALA A CA 1
ATOM 2569 C C . ALA A 1 326 ? -17.638 11.354 8.684 1.00 64.81 326 ALA A C 1
ATOM 2571 O O . ALA A 1 326 ? -17.296 11.677 9.821 1.00 64.81 326 ALA A O 1
ATOM 2572 N N . GLY A 1 327 ? -18.912 11.108 8.363 1.00 72.38 327 GLY A N 1
ATOM 2573 C CA . GLY A 1 327 ? -20.002 11.129 9.330 1.00 72.38 327 GLY A CA 1
ATOM 2574 C C . GLY A 1 327 ? -19.770 10.169 10.498 1.00 72.38 327 GLY A C 1
ATOM 2575 O O . GLY A 1 327 ? -19.871 10.572 11.658 1.00 72.38 327 GLY A O 1
ATOM 2576 N N . ASN A 1 328 ? -19.384 8.923 10.210 1.00 74.44 328 ASN A N 1
ATOM 2577 C CA . ASN A 1 328 ? -19.069 7.923 11.228 1.00 74.44 328 ASN A CA 1
ATOM 2578 C C . ASN A 1 328 ? -17.844 8.307 12.070 1.00 74.44 328 ASN A C 1
ATOM 2580 O O . ASN A 1 328 ? -17.868 8.151 13.288 1.00 74.44 328 ASN A O 1
ATOM 2584 N N . TYR A 1 329 ? -16.789 8.837 11.442 1.00 74.94 329 TYR A N 1
ATOM 2585 C CA . TYR A 1 329 ? -15.615 9.340 12.160 1.00 74.94 329 TYR A CA 1
ATOM 2586 C C . TYR A 1 329 ? -16.006 10.426 13.171 1.00 74.94 329 TYR A C 1
ATOM 2588 O O . TYR A 1 329 ? -15.669 10.317 14.349 1.00 74.94 329 TYR A O 1
ATOM 2596 N N . CYS A 1 330 ? -16.781 11.431 12.746 1.00 74.94 330 CYS A N 1
ATOM 2597 C CA . CYS A 1 330 ? -17.254 12.484 13.642 1.00 74.94 330 CYS A CA 1
ATOM 2598 C C . CYS A 1 330 ? -18.134 11.935 14.777 1.00 74.94 330 CYS A C 1
ATOM 2600 O O . CYS A 1 330 ? -17.971 12.364 15.917 1.00 74.94 330 CYS A O 1
ATOM 2602 N N . ALA A 1 331 ? -19.000 10.952 14.507 1.00 78.00 331 ALA A N 1
ATOM 2603 C CA . ALA A 1 331 ? -19.794 10.302 15.554 1.00 78.00 331 ALA A CA 1
ATOM 2604 C C . ALA A 1 331 ? -18.909 9.599 16.600 1.00 78.00 331 ALA A C 1
ATOM 2606 O O . ALA A 1 331 ? -19.149 9.718 17.800 1.00 78.00 331 ALA A O 1
ATOM 2607 N N . LEU A 1 332 ? -17.856 8.897 16.168 1.00 77.75 332 LEU A N 1
ATOM 2608 C CA . LEU A 1 332 ? -16.929 8.219 17.079 1.00 77.75 332 LEU A CA 1
ATOM 2609 C C . LEU A 1 332 ? -16.082 9.202 17.902 1.00 77.75 332 LEU A C 1
ATOM 2611 O O . LEU A 1 332 ? -15.854 8.943 19.082 1.00 77.75 332 LEU A O 1
ATOM 2615 N N . GLN A 1 333 ? -15.675 10.336 17.322 1.00 82.31 333 GLN A N 1
ATOM 2616 C CA . GLN A 1 333 ? -15.011 11.418 18.065 1.00 82.31 333 GLN A CA 1
ATOM 2617 C C . GLN A 1 333 ? -15.927 12.007 19.146 1.00 82.31 333 GLN A C 1
ATOM 2619 O O . GLN A 1 333 ? -15.497 12.186 20.283 1.00 82.31 333 GLN A O 1
ATOM 2624 N N . ALA A 1 334 ? -17.210 12.229 18.834 1.00 88.31 334 ALA A N 1
ATOM 2625 C CA . ALA A 1 334 ? -18.187 12.650 19.837 1.00 88.31 334 ALA A CA 1
ATOM 2626 C C . ALA A 1 334 ? -18.338 11.612 20.962 1.00 88.31 334 ALA A C 1
ATOM 2628 O O . ALA A 1 334 ? -18.368 11.980 22.131 1.00 88.31 334 ALA A O 1
ATOM 2629 N N . CYS A 1 335 ? -18.361 10.316 20.626 1.00 81.75 335 CYS A N 1
ATOM 2630 C CA . CYS A 1 335 ? -18.408 9.235 21.615 1.00 81.75 335 CYS A CA 1
ATOM 2631 C C . CYS A 1 335 ? -17.248 9.292 22.619 1.00 81.75 335 CYS A C 1
ATOM 2633 O O . CYS A 1 335 ? -17.471 9.073 23.805 1.00 81.75 335 CYS A O 1
ATOM 2635 N N . GLN A 1 336 ? -16.024 9.553 22.147 1.00 86.75 336 GLN A N 1
ATOM 2636 C CA . GLN A 1 336 ? -14.844 9.656 23.011 1.00 86.75 336 GLN A CA 1
ATOM 2637 C C . GLN A 1 336 ? -14.970 10.842 23.970 1.00 86.75 336 GLN A C 1
ATOM 2639 O O . GLN A 1 336 ? -14.843 10.664 25.173 1.00 86.75 336 GLN A O 1
ATOM 2644 N N . LEU A 1 337 ? -15.314 12.022 23.451 1.00 93.62 337 LEU A N 1
ATOM 2645 C CA . LEU A 1 337 ? -15.465 13.237 24.258 1.00 93.62 337 LEU A CA 1
ATOM 2646 C C . LEU A 1 337 ? -16.572 13.106 25.311 1.00 93.62 337 LEU A C 1
ATOM 2648 O O . LEU A 1 337 ? -16.379 13.480 26.463 1.00 93.62 337 LEU A O 1
ATOM 2652 N N . TYR A 1 338 ? -17.719 12.532 24.945 1.00 95.62 338 TYR A N 1
ATOM 2653 C CA . TYR A 1 338 ? -18.767 12.256 25.922 1.00 95.62 338 TYR A CA 1
ATOM 2654 C C . TYR A 1 338 ? -18.348 11.209 26.956 1.00 95.62 338 TYR A C 1
ATOM 2656 O O . TYR A 1 338 ? -18.752 11.332 28.103 1.00 95.62 338 TYR A O 1
ATOM 2664 N N . ALA A 1 339 ? -17.563 10.192 26.590 1.00 89.56 339 ALA A N 1
ATOM 2665 C CA . ALA A 1 339 ? -17.080 9.211 27.561 1.00 89.56 339 ALA A CA 1
ATOM 2666 C C . ALA A 1 339 ? -16.172 9.860 28.620 1.00 89.56 339 ALA A C 1
ATOM 2668 O O . ALA A 1 339 ? -16.347 9.581 29.804 1.00 89.56 339 ALA A O 1
ATOM 2669 N N . GLU A 1 340 ? -15.277 10.768 28.211 1.00 96.06 340 GLU A N 1
ATOM 2670 C CA . GLU A 1 340 ? -14.462 11.564 29.143 1.00 96.06 340 GLU A CA 1
ATOM 2671 C C . GLU A 1 340 ? -15.352 12.417 30.060 1.00 96.06 340 GLU A C 1
ATOM 2673 O O . GLU A 1 340 ? -15.218 12.377 31.281 1.00 96.06 340 GLU A O 1
ATOM 2678 N N . ALA A 1 341 ? -16.332 13.131 29.492 1.00 96.69 341 ALA A N 1
ATOM 2679 C CA . ALA A 1 341 ? -17.259 13.942 30.279 1.00 96.69 341 ALA A CA 1
ATOM 2680 C C . ALA A 1 341 ? -18.066 13.107 31.287 1.00 96.69 341 ALA A C 1
ATOM 2682 O O . ALA A 1 341 ? -18.187 13.494 32.446 1.00 96.69 341 ALA A O 1
ATOM 2683 N N . LEU A 1 342 ? -18.612 11.966 30.858 1.00 95.56 342 LEU A N 1
ATOM 2684 C CA . LEU A 1 342 ? -19.408 11.079 31.705 1.00 95.56 342 LEU A CA 1
ATOM 2685 C C . LEU A 1 342 ? -18.579 10.508 32.854 1.00 95.56 342 LEU A C 1
ATOM 2687 O O . LEU A 1 342 ? -19.055 10.528 33.982 1.00 95.56 342 LEU A O 1
ATOM 2691 N N . SER A 1 343 ? -17.335 10.094 32.596 1.00 95.62 343 SER A N 1
ATOM 2692 C CA . SER A 1 343 ? -16.435 9.612 33.649 1.00 95.62 343 SER A CA 1
ATOM 2693 C C . SER A 1 343 ? -16.242 10.657 34.752 1.00 95.62 343 SER A C 1
ATOM 2695 O O . SER A 1 343 ? -16.318 10.325 35.931 1.00 95.62 343 SER A O 1
ATOM 2697 N N . ILE A 1 344 ? -16.038 11.926 34.376 1.00 96.94 344 ILE A N 1
ATOM 2698 C CA . ILE A 1 344 ? -15.868 13.028 35.334 1.00 96.94 344 ILE A CA 1
ATOM 2699 C C . ILE A 1 344 ? -17.167 13.289 36.111 1.00 96.94 344 ILE A C 1
ATOM 2701 O O . ILE A 1 344 ? -17.147 13.473 37.328 1.00 96.94 344 ILE A O 1
ATOM 2705 N N . LEU A 1 345 ? -18.311 13.322 35.423 1.00 96.44 345 LEU A N 1
ATOM 2706 C CA . LEU A 1 345 ? -19.602 13.595 36.059 1.00 96.44 345 LEU A CA 1
ATOM 2707 C C . LEU A 1 345 ? -20.028 12.474 37.018 1.00 96.44 345 LEU A C 1
ATOM 2709 O O . LEU A 1 345 ? -20.561 12.767 38.086 1.00 96.44 345 LEU A O 1
ATOM 2713 N N . GLU A 1 346 ? -19.782 11.212 36.667 1.00 95.50 346 GLU A N 1
ATOM 2714 C CA . GLU A 1 346 ? -20.059 10.054 37.527 1.00 95.50 346 GLU A CA 1
ATOM 2715 C C . GLU A 1 346 ? -19.190 10.068 38.794 1.00 95.50 346 GLU A C 1
ATOM 2717 O O . GLU A 1 346 ? -19.696 9.798 39.885 1.00 95.50 346 GLU A O 1
ATOM 2722 N N . GLU A 1 347 ? -17.911 10.441 38.679 1.00 95.19 347 GLU A N 1
ATOM 2723 C CA . GLU A 1 347 ? -17.015 10.602 39.831 1.00 95.19 347 GLU A CA 1
ATOM 2724 C C . GLU A 1 347 ? -17.501 11.721 40.764 1.00 95.19 347 GLU A C 1
ATOM 2726 O O . GLU A 1 347 ? -17.679 11.498 41.963 1.00 95.19 347 GLU A O 1
ATOM 2731 N N . LEU A 1 348 ? -17.834 12.891 40.207 1.00 94.44 348 LEU A N 1
ATOM 2732 C CA . LEU A 1 348 ? -18.402 14.006 40.971 1.00 94.44 348 LEU A CA 1
ATOM 2733 C C . LEU A 1 348 ? -19.726 13.637 41.655 1.00 94.44 348 LEU A C 1
ATOM 2735 O O . LEU A 1 348 ? -19.981 14.085 42.772 1.00 94.44 348 LEU A O 1
ATOM 2739 N N . ALA A 1 349 ? -20.567 12.822 41.012 1.00 90.88 349 ALA A N 1
ATOM 2740 C CA . ALA A 1 349 ? -21.828 12.366 41.594 1.00 90.88 349 ALA A CA 1
ATOM 2741 C C . ALA A 1 349 ? -21.591 11.439 42.790 1.00 90.88 349 ALA A C 1
ATOM 2743 O O . ALA A 1 349 ? -22.252 11.591 43.818 1.00 90.88 349 ALA A O 1
ATOM 2744 N N . GLY A 1 350 ? -20.606 10.541 42.688 1.00 89.50 350 GLY A N 1
ATOM 2745 C CA . GLY A 1 350 ? -20.201 9.656 43.781 1.00 89.50 350 GLY A CA 1
ATOM 2746 C C . GLY A 1 350 ? -19.587 10.381 44.984 1.00 89.50 350 GLY A C 1
ATOM 2747 O O . GLY A 1 350 ? -19.670 9.881 46.101 1.00 89.50 350 GLY A O 1
ATOM 2748 N N . GLU A 1 351 ? -18.995 11.562 44.791 1.00 87.50 351 GLU A N 1
ATOM 2749 C CA . GLU A 1 351 ? -18.493 12.390 45.898 1.00 87.50 351 GLU A CA 1
ATOM 2750 C C . GLU A 1 351 ? -19.596 13.135 46.666 1.00 87.50 351 GLU A C 1
ATOM 2752 O O . GLU A 1 351 ? -19.379 13.561 47.805 1.00 87.50 351 GLU A O 1
ATOM 2757 N N . ILE A 1 352 ? -20.745 13.364 46.025 1.00 77.81 352 ILE A N 1
ATOM 2758 C CA . ILE A 1 352 ? -21.851 14.170 46.563 1.00 77.81 352 ILE A CA 1
ATOM 2759 C C . ILE A 1 352 ? -22.948 13.281 47.179 1.00 77.81 352 ILE A C 1
ATOM 2761 O O . ILE A 1 352 ? -23.715 13.765 48.018 1.00 77.81 352 ILE A O 1
ATOM 2765 N N . SER A 1 353 ? -23.006 11.997 46.799 1.00 67.56 353 SER A N 1
ATOM 2766 C CA . SER A 1 353 ? -23.847 10.953 47.410 1.00 67.56 353 SER A CA 1
ATOM 2767 C C . SER A 1 353 ? -23.304 10.468 48.750 1.00 67.56 353 SER A C 1
ATOM 2769 O O . SER A 1 353 ? -24.118 10.305 49.689 1.00 67.56 353 SER A O 1
#

Sequence (353 aa):
MATAHHVHVIYDRNGFGGTAIHYKMWFWDTSQLYSLAALKYAESPDGINWVWSSLTQDATSPLVTGVHPDWNRGTYGPVDVFYNPAGSPSLDDCNIWNNRYVMYYDGTTGGIEQVGLAYSVNGTHWKRYGSEPVLPLTPGAWDSAYVGFGSVIPLPDGFHFFYSGGQHAMHEGIGYAFSEDGISWEKAADPLFHIHDGVWWRSVRCYTPSVLVKLESGAVCFHMWFTGDDGSNRAIGYAVGCMRSLGRGSIEFTPVEIRIEQQLISLARYNAQRCCEKYEETALSLLSELGALDRPEYREALHYIEQARTYCIKSSDLITSGNGVAGNYCALQACQLYAEALSILEELAGEIS

Foldseek 3Di:
DVFWALKEKDADPCQLPNDLWGIKIWTAGNVDWQDQQRIWIWTDNPVPDIDTDGAAEDPVAGQADCDPPQQQVGFRIFQYKDADSQADLDDDLPAQVSARMKTWTWGHSPFAIATWIWGDNPVRYIGTRDRDGLGDADPPAFQNGYWGHWDWDQDPLFIKTWIAGGDRDSFFAIWIWTDRRSRHTDTDRDGPDGLPPPPQQQVPGWGRWDWDWDQDPQWIKIWIWIWGHNPPDIFIKIWIWTHNDSDPDDGPGPTPIDGCLQVLLVVLVVLLCVLVPVLLVLLVVLCVVLDDDPDPLLVQLVVLQVQLNVLSVVLVVCSVVSRSPSSSVSSVSSNVSSVSSNVSSVVSVVVVD

pLDDT: mean 88.22, std 13.29, range [40.47, 98.69]

Radius of gyration: 23.96 Å; chains: 1; bounding box: 56×48×73 Å

Secondary structure (DSSP, 8-state):
-TTEEEEEEEE-TTHHHH-S--EEEEEEETT--SSGGGEEEEEESSSSS-EEEE-EE-SSS-S----TT-TTSB---EEEEEE-TT-BSS--SS-GGGBSEEEEEEEESSS-EEEEEEEESSSSEEEE-SSS-SB---TTSTTSSEEEEEEEEEETTEEEEEEEEESS-TTSEEEEEEESSSSS-EE-SS-SEETTSS-GGGSSEEEEEEEEEEEETTEEEEEEEEEEE-SS-EEEEEEEEEESS-SSS--------EEGGGHHHHHHHHHHIIIIIIHHHHHHHHHHHH-----HHHHHHHHHHHHHHHHHHHHHHHHHTT-HHHHHHHHHHHHHHHHHHHHHHHHHHHHH-